Protein AF-0000000083598065 (afdb_homodimer)

Organism: NCBI:txid1368476

Nearest PDB structures (foldseek):
  2rbd-assembly1_A  TM=9.929E-01  e=6.396E-17  Halalkalibacterium halodurans C-125
  2ib0-assembly1_B  TM=8.133E-01  e=1.962E-03  Mycobacterium tuberculosis
  5hjf-assembly1_D  TM=6.818E-01  e=8.451E-02  Nostoc punctiforme
  6lkp-assembly1_C  TM=6.473E-01  e=2.962E-01  Leptolyngbya sp. O-77
  1moj-assembly1_A  TM=5.786E-01  e=7.308E-01  Halobacterium salinarum

pLDDT: mean 94.79, std 10.6, range [36.06, 98.88]

Radius of gyration: 22.31 Å; Cα contacts (8 Å, |Δi|>4): 349; chains: 2; bounding box: 61×88×45 Å

Secondary structure (DSSP, 8-state):
--S--SSGGGSPPPHHHHHHHHHHHHHHHHHHHHHHHHHHH---HHHHHHHHHHHHHHHHHHHHHHHHHHHTTPPPPP-PPPPPP--GGGS-GGG---HHHHHHHHHHHHHHHHHHHHHHHHH--SHHHHHHHHHHHHHHHHHHHHHHHHHHHHT---PPPP--------/--S--SSGGGSPPPHHHHHHHHHHHHHHHHHHHHHHHHHHH---HHHHHHHHHHHHHHHHHHHHHHHHHHHTTPPPPP-PPPPPP--GGGS-GGG---HHHHHHHHHHHHHHHHHHHHHHHHH--SHHHHHHHHHHHHHHHHHHHHHHHHHHHHT---PPPP--------

Foldseek 3Di:
DPLCDPALLPRDDDPVLLCLLQVLLVVLLVVLQVLLVLLLLEDDPLLNVLSVVSNVLSVVLNVVSVVSCVVNPHDHDDHDDHDDHDHNVPDDPVRGDYHLRSLVVVLVVLVVLLVSLVVSLVVDPRPVSNVSSVVSNVSSVVSNVSSVVVCVVVVSDDDDDDDDPPDPPD/DPLCDPALLPRDDDPVLLCLLQVLLVVLLVVLQVLLVLLLLEDDPLLNVLSVVSNVLSVVLNVVSVVSCVVNPHDHDDHDDHDDHDHNVPDDPVRGDYHLRSLVVVLVVLVVLLVSLVVSLVVDPRPVRNVSSVVSNVSSVVSNVSSVVVCVVVVSDDDDDDDDPPDPPD

Solvent-accessible surface area (backbone atoms only — not comparable to full-atom values): 19290 Å² total; per-residue (Å²): 124,72,81,69,50,93,51,46,83,76,36,80,79,52,72,67,53,52,50,52,49,52,49,47,47,37,49,39,36,54,46,42,48,51,46,47,27,47,46,26,41,47,79,49,68,69,60,40,51,52,50,50,51,53,42,53,50,44,53,56,50,40,58,56,48,52,51,55,35,52,79,68,74,44,86,78,68,79,69,72,73,85,66,54,88,40,60,54,89,57,42,44,73,17,52,50,58,51,54,61,57,51,53,49,51,51,50,51,50,42,54,51,48,42,53,51,25,53,51,49,32,73,70,44,82,45,60,66,59,24,52,49,29,48,51,52,32,52,54,44,52,52,51,47,50,52,50,52,50,49,28,57,75,72,64,59,64,80,79,70,92,74,89,72,74,79,69,77,83,120,125,72,79,69,49,94,51,47,85,77,35,78,79,52,73,67,52,50,51,52,51,51,49,47,46,38,49,40,35,53,46,43,49,50,45,48,26,47,46,27,41,45,77,50,67,70,59,42,51,51,50,51,51,52,42,52,50,45,53,56,49,38,59,56,46,50,50,55,35,52,79,69,73,42,86,80,67,77,70,72,74,84,67,54,89,40,62,58,86,58,42,43,74,18,52,51,58,52,54,60,57,50,52,5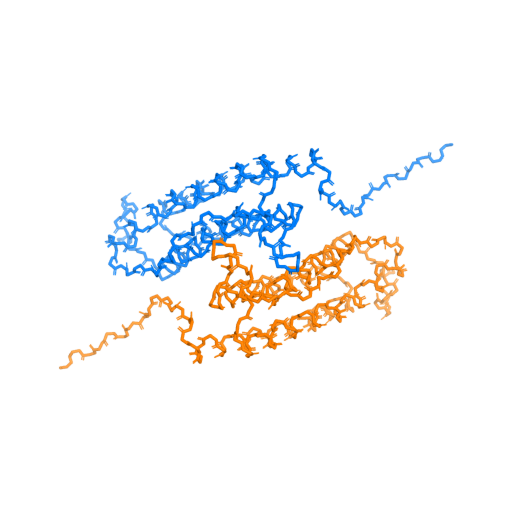0,51,50,51,50,52,42,53,53,47,42,53,50,26,53,53,50,33,73,70,42,83,44,58,63,58,24,52,49,29,48,51,52,30,53,55,43,51,53,50,47,52,53,51,52,52,48,27,59,74,72,68,58,63,81,78,71,91,73,88,72,74,80,68,77,83,119

Structure (mmCIF, N/CA/C/O backbone):
data_AF-0000000083598065-model_v1
#
loop_
_entity.id
_entity.type
_entity.pdbx_description
1 polymer 'DUF3231 family protein'
#
loop_
_atom_site.group_PDB
_atom_site.id
_atom_site.type_symbol
_atom_site.label_atom_id
_atom_site.label_alt_id
_atom_site.label_comp_id
_atom_site.label_asym_id
_atom_site.label_entity_id
_atom_site.label_seq_id
_atom_site.pdbx_PDB_ins_code
_atom_site.Cartn_x
_atom_site.Cartn_y
_atom_site.Cartn_z
_atom_site.occupancy
_atom_site.B_iso_or_equiv
_atom_site.auth_seq_id
_atom_site.auth_comp_id
_atom_site.auth_asym_id
_atom_site.auth_atom_id
_atom_site.pdbx_PDB_model_num
ATOM 1 N N . MET A 1 1 ? 28.163 29.855 14.646 1 36.22 1 MET A N 1
ATOM 2 C CA . MET A 1 1 ? 27.189 29.562 15.694 1 36.22 1 MET A CA 1
ATOM 3 C C . MET A 1 1 ? 26.243 28.448 15.26 1 36.22 1 MET A C 1
ATOM 5 O O . MET A 1 1 ? 25.629 28.529 14.194 1 36.22 1 MET A O 1
ATOM 9 N N . GLY A 1 2 ? 26.538 27.171 15.455 1 48.12 2 GLY A N 1
ATOM 10 C CA . GLY A 1 2 ? 25.862 26.07 14.786 1 48.12 2 GLY A CA 1
ATOM 11 C C . GLY A 1 2 ? 24.35 26.155 14.876 1 48.12 2 GLY A C 1
ATOM 12 O O . GLY A 1 2 ? 23.81 26.708 15.836 1 48.12 2 GLY A O 1
ATOM 13 N N . ILE A 1 3 ? 23.616 26.454 13.819 1 52.99 3 ILE A N 1
ATOM 14 C CA . ILE A 1 3 ? 22.166 26.563 13.701 1 52.99 3 ILE A CA 1
ATOM 15 C C . ILE A 1 3 ? 21.494 25.567 14.643 1 52.99 3 ILE A C 1
ATOM 17 O O . ILE A 1 3 ? 20.268 25.561 14.779 1 52.99 3 ILE A O 1
ATOM 21 N N . MET A 1 4 ? 22.389 24.629 15.178 1 59.69 4 MET A N 1
ATOM 22 C CA . MET A 1 4 ? 21.825 23.575 16.016 1 59.69 4 MET A CA 1
ATOM 23 C C . MET A 1 4 ? 21.764 24.014 17.475 1 59.69 4 MET A C 1
ATOM 25 O O . MET A 1 4 ? 22.761 24.477 18.031 1 59.69 4 MET A O 1
ATOM 29 N N . SER A 1 5 ? 20.623 24.523 17.938 1 66.93 5 SER A N 1
ATOM 30 C CA . SER A 1 5 ? 20.33 24.934 19.307 1 66.93 5 SER A CA 1
ATOM 31 C C . SER A 1 5 ? 20.443 23.759 20.273 1 66.93 5 SER A C 1
ATOM 33 O O . SER A 1 5 ? 20.481 22.602 19.849 1 66.93 5 SER A O 1
ATOM 35 N N . ARG A 1 6 ? 20.586 24.106 21.432 1 74.6 6 ARG A N 1
ATOM 36 C CA . ARG A 1 6 ? 20.659 23.121 22.506 1 74.6 6 ARG A CA 1
ATOM 37 C C . ARG A 1 6 ? 19.354 22.341 22.623 1 74.6 6 ARG A C 1
ATOM 39 O O . ARG A 1 6 ? 19.364 21.144 22.918 1 74.6 6 ARG A O 1
ATOM 46 N N . ASN A 1 7 ? 18.296 23.125 22.381 1 84.94 7 ASN A N 1
ATOM 47 C CA . ASN A 1 7 ? 16.982 22.495 22.313 1 84.94 7 ASN A CA 1
ATOM 48 C C . ASN A 1 7 ? 16.556 22.238 20.871 1 84.94 7 ASN A C 1
ATOM 50 O O . ASN A 1 7 ? 16.255 23.177 20.131 1 84.94 7 ASN A O 1
ATOM 54 N N . PRO A 1 8 ? 16.579 20.994 20.472 1 86.34 8 PRO A N 1
ATOM 55 C CA . PRO A 1 8 ? 16.287 20.666 19.075 1 86.34 8 PRO A CA 1
ATOM 56 C C . PRO A 1 8 ? 14.954 21.241 18.601 1 86.34 8 PRO A C 1
ATOM 58 O O . PRO A 1 8 ? 14.795 21.544 17.415 1 86.34 8 PRO A O 1
ATOM 61 N N . LYS A 1 9 ? 14.055 21.47 19.433 1 88.14 9 LYS A N 1
ATOM 62 C CA . LYS A 1 9 ? 12.729 21.944 19.049 1 88.14 9 LYS A CA 1
ATOM 63 C C . LYS A 1 9 ? 12.777 23.4 18.592 1 88.14 9 LYS A C 1
ATOM 65 O O . LYS A 1 9 ? 11.827 23.896 17.984 1 88.14 9 LYS A O 1
ATOM 70 N N . GLU A 1 10 ? 13.777 24.078 18.888 1 88.73 10 GLU A N 1
ATOM 71 C CA . GLU A 1 10 ? 13.932 25.476 18.496 1 88.73 10 GLU A CA 1
ATOM 72 C C . GLU A 1 10 ? 14.586 25.594 17.122 1 88.73 10 GLU A C 1
ATOM 74 O O . GLU A 1 10 ? 14.633 26.682 16.543 1 88.73 10 GLU A O 1
ATOM 79 N N . GLU A 1 11 ? 15.021 24.493 16.666 1 91.25 11 GLU A N 1
ATOM 80 C CA . GLU A 1 11 ? 15.614 24.498 15.332 1 91.25 11 GLU A CA 1
ATOM 81 C C . GLU A 1 11 ? 14.539 24.451 14.25 1 91.25 11 GLU A C 1
ATOM 83 O O . GLU A 1 11 ? 13.524 23.768 14.405 1 91.25 11 GLU A O 1
ATOM 88 N N . PRO A 1 12 ? 14.782 25.152 13.202 1 93.27 12 PRO A N 1
ATOM 89 C CA . PRO A 1 12 ? 13.791 25.111 12.124 1 93.27 12 PRO A CA 1
ATOM 90 C C . PRO A 1 12 ? 13.728 23.751 11.432 1 93.27 12 PRO A C 1
ATOM 92 O O . PRO A 1 12 ? 14.735 23.041 11.364 1 93.27 12 PRO A O 1
ATOM 95 N N . LEU A 1 13 ? 12.532 23.468 10.917 1 95.63 13 LEU A N 1
ATOM 96 C CA . LEU A 1 13 ? 12.406 22.303 10.048 1 95.63 13 LEU A CA 1
ATOM 97 C C . LEU A 1 13 ? 12.971 22.595 8.662 1 95.63 13 LEU A C 1
ATOM 99 O O . LEU A 1 13 ? 12.752 23.676 8.112 1 95.63 13 LEU A O 1
ATOM 103 N N . HIS A 1 14 ? 13.744 21.693 8.09 1 95.91 14 HIS A N 1
ATOM 104 C CA . HIS A 1 14 ? 14.077 21.852 6.679 1 95.91 14 HIS A CA 1
ATOM 105 C C . HIS A 1 14 ? 12.966 21.31 5.786 1 95.91 14 HIS A C 1
ATOM 107 O O . HIS A 1 14 ? 12.054 20.631 6.265 1 95.91 14 HIS A O 1
ATOM 113 N N . TYR A 1 15 ? 13.069 21.496 4.484 1 96.41 15 TYR A N 1
ATOM 114 C CA . TYR A 1 15 ? 11.993 21.188 3.548 1 96.41 15 TYR A CA 1
ATOM 115 C C . TYR A 1 15 ? 11.667 19.7 3.561 1 96.41 15 TYR A C 1
ATOM 117 O O . TYR A 1 15 ? 10.502 19.312 3.446 1 96.41 15 TYR A O 1
ATOM 125 N N . GLY A 1 16 ? 12.61 18.816 3.716 1 97.6 16 GLY A N 1
ATOM 126 C CA . GLY A 1 16 ? 12.389 17.38 3.776 1 97.6 16 GLY A CA 1
ATOM 127 C C . GLY A 1 16 ? 11.584 16.95 4.988 1 97.6 16 GLY A C 1
ATOM 128 O O . GLY A 1 16 ? 10.744 16.053 4.896 1 97.6 16 GLY A O 1
ATOM 129 N N . GLU A 1 17 ? 11.899 17.577 6.092 1 98.09 17 GLU A N 1
ATOM 130 C CA . GLU A 1 17 ? 11.157 17.265 7.31 1 98.09 17 GLU A CA 1
ATOM 131 C C . GLU A 1 17 ? 9.705 17.725 7.205 1 98.09 17 GLU A C 1
ATOM 133 O O . GLU A 1 17 ? 8.789 16.995 7.588 1 98.09 17 GLU A O 1
ATOM 138 N N . VAL A 1 18 ? 9.505 18.931 6.659 1 98 18 VAL A N 1
ATOM 139 C CA . VAL A 1 18 ? 8.153 19.455 6.499 1 98 18 VAL A CA 1
ATOM 140 C C . VAL A 1 18 ? 7.343 18.53 5.593 1 98 18 VAL A C 1
ATOM 142 O O . VAL A 1 18 ? 6.223 18.142 5.934 1 98 18 VAL A O 1
ATOM 145 N N . PHE A 1 19 ? 7.967 18.175 4.487 1 98.34 19 PHE A N 1
ATOM 146 C CA . PHE A 1 19 ? 7.274 17.315 3.536 1 98.34 19 PHE A CA 1
ATOM 147 C C . PHE A 1 19 ? 6.957 15.962 4.162 1 98.34 19 PHE A C 1
ATOM 149 O O . PHE A 1 19 ? 5.862 15.426 3.974 1 98.34 19 PHE A O 1
ATOM 156 N N . THR A 1 20 ? 7.89 15.388 4.851 1 98.62 20 THR A N 1
ATOM 157 C CA . THR A 1 20 ? 7.727 14.073 5.462 1 98.62 20 THR A CA 1
ATOM 158 C C . THR A 1 20 ? 6.594 14.089 6.484 1 98.62 20 THR A C 1
ATOM 160 O O . THR A 1 20 ? 5.72 13.22 6.463 1 98.62 20 THR A O 1
ATOM 163 N N . ILE A 1 21 ? 6.582 15.038 7.365 1 98.76 21 ILE A N 1
ATOM 164 C CA . ILE A 1 21 ? 5.585 15.116 8.427 1 98.76 21 ILE A CA 1
ATOM 165 C C . ILE A 1 21 ? 4.21 15.391 7.824 1 98.76 21 ILE A C 1
ATOM 167 O O . ILE A 1 21 ? 3.225 14.743 8.186 1 98.76 21 ILE A O 1
ATOM 171 N N . TRP A 1 22 ? 4.186 16.333 6.886 1 98.82 22 TRP A N 1
ATOM 172 C CA . TRP A 1 22 ? 2.917 16.67 6.248 1 98.82 22 TRP A CA 1
ATOM 173 C C . TRP A 1 22 ? 2.345 15.467 5.506 1 98.82 22 TRP A C 1
ATOM 175 O O . TRP A 1 22 ? 1.161 15.151 5.645 1 98.82 22 TRP A O 1
ATOM 185 N N . SER A 1 23 ? 3.155 14.83 4.735 1 98.49 23 SER A N 1
ATOM 186 C CA . SER A 1 23 ? 2.719 13.675 3.956 1 98.49 23 SER A CA 1
ATOM 187 C C . SER A 1 23 ? 2.286 12.528 4.863 1 98.49 23 SER A C 1
ATOM 189 O O . SER A 1 23 ? 1.375 11.771 4.523 1 98.49 23 SER A O 1
ATOM 191 N N . ASN A 1 24 ? 2.966 12.387 5.964 1 98.82 24 ASN A N 1
ATOM 192 C CA . ASN A 1 24 ? 2.569 11.364 6.926 1 98.82 24 ASN A CA 1
ATOM 193 C C . ASN A 1 24 ? 1.159 11.608 7.454 1 98.82 24 ASN A C 1
ATOM 195 O O . ASN A 1 24 ? 0.354 10.679 7.541 1 98.82 24 ASN A O 1
ATOM 199 N N . VAL A 1 25 ? 0.84 12.852 7.774 1 98.85 25 VAL A N 1
ATOM 200 C CA . VAL A 1 25 ? -0.501 13.175 8.248 1 98.85 25 VAL A CA 1
ATOM 201 C C . VAL A 1 25 ? -1.523 12.876 7.154 1 98.85 25 VAL A C 1
ATOM 203 O O . VAL A 1 25 ? -2.567 12.276 7.417 1 98.85 25 VAL A O 1
ATOM 206 N N . LEU A 1 26 ? -1.268 13.296 5.933 1 98.74 26 LEU A N 1
ATOM 207 C CA . LEU A 1 26 ? -2.164 13.035 4.811 1 98.74 26 LEU A CA 1
ATOM 208 C C . LEU A 1 26 ? -2.395 11.537 4.637 1 98.74 26 LEU A C 1
ATOM 210 O O . LEU A 1 26 ? -3.537 11.092 4.511 1 98.74 26 LEU A O 1
ATOM 214 N N . THR A 1 27 ? -1.326 10.802 4.651 1 98.54 27 THR A N 1
ATOM 215 C CA . THR A 1 27 ? -1.395 9.357 4.461 1 98.54 27 THR A CA 1
ATOM 216 C C . THR A 1 27 ? -2.167 8.698 5.601 1 98.54 27 THR A C 1
ATOM 218 O O . THR A 1 27 ? -3.013 7.833 5.366 1 98.54 27 THR A O 1
ATOM 221 N N . ASN A 1 28 ? -1.87 9.086 6.869 1 98.77 28 ASN A N 1
ATOM 222 C CA . ASN A 1 28 ? -2.615 8.552 8.004 1 98.77 28 ASN A CA 1
ATOM 223 C C . ASN A 1 28 ? -4.114 8.799 7.857 1 98.77 28 ASN A C 1
ATOM 225 O O . ASN A 1 28 ? -4.922 7.903 8.104 1 98.77 28 ASN A O 1
ATOM 229 N N . ASN A 1 29 ? -4.462 10.042 7.488 1 98.63 29 ASN A N 1
ATOM 230 C CA . ASN A 1 29 ? -5.874 10.369 7.32 1 98.63 29 ASN A CA 1
ATOM 231 C C . ASN A 1 29 ? -6.546 9.447 6.307 1 98.63 29 ASN A C 1
ATOM 233 O O . ASN A 1 29 ? -7.64 8.937 6.554 1 98.63 29 ASN A O 1
ATOM 237 N N . GLY A 1 30 ? -5.912 9.273 5.208 1 98.01 30 GLY A N 1
ATOM 238 C CA . GLY A 1 30 ? -6.44 8.368 4.2 1 98.01 30 GLY A CA 1
ATOM 239 C C . GLY A 1 30 ? -6.52 6.928 4.672 1 98.01 30 GLY A C 1
ATOM 240 O O . GLY A 1 30 ? -7.504 6.235 4.405 1 98.01 30 GLY A O 1
ATOM 241 N N . MET A 1 31 ? -5.509 6.464 5.376 1 98.56 31 MET A N 1
ATOM 242 C CA . MET A 1 31 ? -5.452 5.082 5.845 1 98.56 31 MET A CA 1
ATOM 243 C C . MET A 1 31 ? -6.499 4.83 6.924 1 98.56 31 MET A C 1
ATOM 245 O O . MET A 1 31 ? -7.069 3.74 7 1 98.56 31 MET A O 1
ATOM 249 N N . ILE A 1 32 ? -6.68 5.775 7.803 1 98.54 32 ILE A N 1
ATOM 250 C CA . ILE A 1 32 ? -7.718 5.64 8.819 1 98.54 32 ILE A CA 1
ATOM 251 C C . ILE A 1 32 ? -9.068 5.399 8.147 1 98.54 32 ILE A C 1
ATOM 253 O O . ILE A 1 32 ? -9.802 4.483 8.526 1 98.54 32 ILE A O 1
ATOM 257 N N . ALA A 1 33 ? -9.399 6.183 7.163 1 98.16 33 ALA A N 1
ATOM 258 C CA . ALA A 1 33 ? -10.643 5.985 6.423 1 98.16 33 ALA A CA 1
ATOM 259 C C . ALA A 1 33 ? -10.671 4.614 5.754 1 98.16 33 ALA A C 1
ATOM 261 O O . ALA A 1 33 ? -11.681 3.909 5.812 1 98.16 33 ALA A O 1
ATOM 262 N N . MET A 1 34 ? -9.592 4.249 5.13 1 98.48 34 MET A N 1
ATOM 263 C CA . MET A 1 34 ? -9.489 2.95 4.471 1 98.48 34 MET A CA 1
ATOM 264 C C . MET A 1 34 ? -9.705 1.816 5.468 1 98.48 34 MET A C 1
ATOM 266 O O . MET A 1 34 ? -10.435 0.865 5.183 1 98.48 34 MET A O 1
ATOM 270 N N . TYR A 1 35 ? -9.11 1.894 6.636 1 98.71 35 TYR A N 1
ATOM 271 C CA . TYR A 1 35 ? -9.189 0.832 7.633 1 98.71 35 TYR A CA 1
ATOM 272 C C . TYR A 1 35 ? -10.584 0.758 8.241 1 98.71 35 TYR A C 1
ATOM 274 O O . TYR A 1 35 ? -11.059 -0.326 8.589 1 98.71 35 TYR A O 1
ATOM 282 N N . GLN A 1 36 ? -11.209 1.911 8.375 1 98.51 36 GLN A N 1
ATOM 283 C CA . GLN A 1 36 ? -12.597 1.882 8.823 1 98.51 36 GLN A CA 1
ATOM 284 C C . GLN A 1 36 ? -13.482 1.143 7.824 1 98.51 36 GLN A C 1
ATOM 286 O O . GLN A 1 36 ? -14.377 0.391 8.216 1 98.51 36 GLN A O 1
ATOM 291 N N . THR A 1 37 ? -13.22 1.336 6.551 1 98.68 37 THR A N 1
ATOM 292 C CA . THR A 1 37 ? -13.929 0.585 5.521 1 98.68 37 THR A CA 1
ATOM 293 C C . THR A 1 37 ? -13.624 -0.906 5.633 1 98.68 37 THR A C 1
ATOM 295 O O . THR A 1 37 ? -14.539 -1.733 5.64 1 98.68 37 THR A O 1
ATOM 298 N N . LEU A 1 38 ? -12.379 -1.236 5.776 1 98.72 38 LEU A N 1
ATOM 299 C CA . LEU A 1 38 ? -11.98 -2.636 5.88 1 98.72 38 LEU A CA 1
ATOM 300 C C . LEU A 1 38 ? -12.565 -3.275 7.135 1 98.72 38 LEU A C 1
ATOM 302 O O . LEU A 1 38 ? -12.901 -4.462 7.133 1 98.72 38 LEU A O 1
ATOM 306 N N . TYR A 1 39 ? -12.594 -2.445 8.208 1 98.62 39 TYR A N 1
ATOM 307 C CA . TYR A 1 39 ? -13.213 -2.945 9.431 1 98.62 39 TYR A CA 1
ATOM 308 C C . TYR A 1 39 ? -14.623 -3.456 9.158 1 98.62 39 TYR A C 1
ATOM 310 O O . TYR A 1 39 ? -15.004 -4.529 9.631 1 98.62 39 TYR A O 1
ATOM 318 N N . ASN A 1 40 ? -15.395 -2.782 8.359 1 98.58 40 ASN A N 1
ATOM 319 C CA . ASN A 1 40 ? -16.762 -3.165 8.018 1 98.58 40 ASN A CA 1
ATOM 320 C C . ASN A 1 40 ? -16.792 -4.416 7.145 1 98.58 40 ASN A C 1
ATOM 322 O O . ASN A 1 40 ? -17.829 -5.072 7.028 1 98.58 40 ASN A O 1
ATOM 326 N N . HIS A 1 41 ? -15.674 -4.786 6.499 1 98.73 41 HIS A N 1
ATOM 327 C CA . HIS A 1 41 ? -15.548 -5.986 5.679 1 98.73 41 HIS A CA 1
ATOM 328 C C . HIS A 1 41 ? -15.08 -7.175 6.511 1 98.73 41 HIS A C 1
ATOM 330 O O . HIS A 1 41 ? -15.08 -8.311 6.032 1 98.73 41 HIS A O 1
ATOM 336 N N . THR A 1 42 ? -14.588 -6.929 7.737 1 98.66 42 THR A N 1
ATOM 337 C CA . THR A 1 42 ? -13.903 -7.94 8.534 1 98.66 42 THR A CA 1
ATOM 338 C C . THR A 1 42 ? -14.908 -8.825 9.266 1 98.66 42 THR A C 1
ATOM 340 O O . THR A 1 42 ? -15.807 -8.322 9.944 1 98.66 42 THR A O 1
ATOM 343 N N . GLY A 1 43 ? -14.779 -10.131 9.158 1 98.28 43 GLY A N 1
ATOM 344 C CA . GLY A 1 43 ? -15.617 -11.083 9.87 1 98.28 43 GLY A CA 1
ATOM 345 C C . GLY A 1 43 ? -14.929 -11.7 11.073 1 98.28 43 GLY A C 1
ATOM 346 O O . GLY A 1 43 ? -15.591 -12.132 12.019 1 98.28 43 GLY A O 1
ATOM 347 N N . ASP A 1 44 ? -13.639 -11.799 11.086 1 98.61 44 ASP A N 1
ATOM 348 C CA . ASP A 1 44 ? -12.867 -12.397 12.17 1 98.61 44 ASP A CA 1
ATOM 349 C C . ASP A 1 44 ? -12.674 -11.408 13.317 1 98.61 44 ASP A C 1
ATOM 351 O O . ASP A 1 44 ? -12.2 -10.289 13.106 1 98.61 44 ASP A O 1
ATOM 355 N N . ARG A 1 45 ? -12.982 -11.785 14.478 1 98.43 45 ARG A N 1
ATOM 356 C CA . ARG A 1 45 ? -12.978 -10.892 15.632 1 98.43 45 ARG A CA 1
ATOM 357 C C . ARG A 1 45 ? -11.558 -10.464 15.989 1 98.43 45 ARG A C 1
ATOM 359 O O . ARG A 1 45 ? -11.329 -9.316 16.374 1 98.43 45 ARG A O 1
ATOM 366 N N . ASP A 1 46 ? -10.597 -11.336 15.919 1 98.81 46 ASP A N 1
ATOM 367 C CA . ASP A 1 46 ? -9.217 -11.005 16.258 1 98.81 46 ASP A CA 1
ATOM 368 C C . ASP A 1 46 ? -8.622 -10.028 15.246 1 98.81 46 ASP A C 1
ATOM 370 O O . ASP A 1 46 ? -7.903 -9.099 15.621 1 98.81 46 ASP A O 1
ATOM 374 N N . LEU A 1 47 ? -8.92 -10.305 14.001 1 98.86 47 LEU A N 1
ATOM 375 C CA . LEU A 1 47 ? -8.477 -9.381 12.963 1 98.86 47 LEU A CA 1
ATOM 376 C C . LEU A 1 47 ? -9.093 -8 13.166 1 98.86 47 LEU A C 1
ATOM 378 O O . LEU A 1 47 ? -8.405 -6.985 13.044 1 98.86 47 LEU A O 1
ATOM 382 N N . ALA A 1 48 ? -10.374 -7.906 13.519 1 98.77 48 ALA A N 1
ATOM 383 C CA . ALA A 1 48 ? -11.058 -6.641 13.771 1 98.77 48 ALA A CA 1
ATOM 384 C C . ALA A 1 48 ? -10.357 -5.849 14.871 1 98.77 48 ALA A C 1
ATOM 386 O O . ALA A 1 48 ? -10.218 -4.627 14.773 1 98.77 48 ALA A O 1
ATOM 387 N N . LYS A 1 49 ? -9.922 -6.498 15.851 1 98.81 49 LYS A N 1
ATOM 388 C CA . LYS A 1 49 ? -9.221 -5.844 16.952 1 98.81 49 LYS A CA 1
ATOM 389 C C . LYS A 1 49 ? -7.912 -5.218 16.477 1 98.81 49 LYS A C 1
ATOM 391 O O . LYS A 1 49 ? -7.558 -4.114 16.896 1 98.81 49 LYS A O 1
ATOM 396 N N . LEU A 1 50 ? -7.229 -5.941 15.64 1 98.88 50 LEU A N 1
ATOM 397 C CA . LEU A 1 50 ? -5.964 -5.417 15.137 1 98.88 50 LEU A CA 1
ATOM 398 C C . LEU A 1 50 ? -6.199 -4.241 14.194 1 98.88 50 LEU A C 1
ATOM 400 O O . LEU A 1 50 ? -5.398 -3.305 14.151 1 98.88 50 LEU A O 1
ATOM 404 N N . VAL A 1 51 ? -7.287 -4.31 13.406 1 98.81 51 VAL A N 1
ATOM 405 C CA . VAL A 1 51 ? -7.653 -3.178 12.56 1 98.81 51 VAL A CA 1
ATOM 406 C C . VAL A 1 51 ? -7.915 -1.949 13.428 1 98.81 51 VAL A C 1
ATOM 408 O O . VAL A 1 51 ? -7.429 -0.856 13.13 1 98.81 51 VAL A O 1
ATOM 411 N N . GLU A 1 52 ? -8.618 -2.084 14.505 1 98.54 52 GLU A N 1
ATOM 412 C CA . GLU A 1 52 ? -8.892 -0.99 15.432 1 98.54 52 GLU A CA 1
ATOM 413 C C . GLU A 1 52 ? -7.607 -0.474 16.072 1 98.54 52 GLU A C 1
ATOM 415 O O . GLU A 1 52 ? -7.429 0.735 16.232 1 98.54 52 GLU A O 1
ATOM 420 N N . GLU A 1 53 ? -6.774 -1.361 16.472 1 98.75 53 GLU A N 1
ATOM 421 C CA . GLU A 1 53 ? -5.492 -0.972 17.052 1 98.75 53 GLU A CA 1
ATOM 422 C C . GLU A 1 53 ? -4.679 -0.126 16.076 1 98.75 53 GLU A C 1
ATOM 424 O O . GLU A 1 53 ? -4.055 0.861 16.473 1 98.75 53 GLU A O 1
ATOM 429 N N . ALA A 1 54 ? -4.673 -0.543 14.802 1 98.85 54 ALA A N 1
ATOM 430 C CA . ALA A 1 54 ? -3.965 0.22 13.777 1 98.85 54 ALA A CA 1
ATOM 431 C C . ALA A 1 54 ? -4.539 1.627 13.645 1 98.85 54 ALA A C 1
ATOM 433 O O . ALA A 1 54 ? -3.791 2.603 13.552 1 98.85 54 ALA A O 1
ATOM 434 N N . VAL A 1 55 ? -5.86 1.768 13.659 1 98.69 55 VAL A N 1
ATOM 435 C CA . VAL A 1 55 ? -6.532 3.058 13.551 1 98.69 55 VAL A CA 1
ATOM 436 C C . VAL A 1 55 ? -6.149 3.942 14.736 1 98.69 55 VAL A C 1
ATOM 438 O O . VAL A 1 55 ? -5.752 5.095 14.555 1 98.69 55 VAL A O 1
ATOM 441 N N . VAL A 1 56 ? -6.219 3.423 15.921 1 98.59 56 VAL A N 1
ATOM 442 C CA . VAL A 1 56 ? -5.886 4.166 17.131 1 98.59 56 VAL A CA 1
ATOM 443 C C . VAL A 1 56 ? -4.421 4.596 17.088 1 98.59 56 VAL A C 1
ATOM 445 O O . VAL A 1 56 ? -4.087 5.722 17.465 1 98.59 56 VAL A O 1
ATOM 448 N N . GLY A 1 57 ?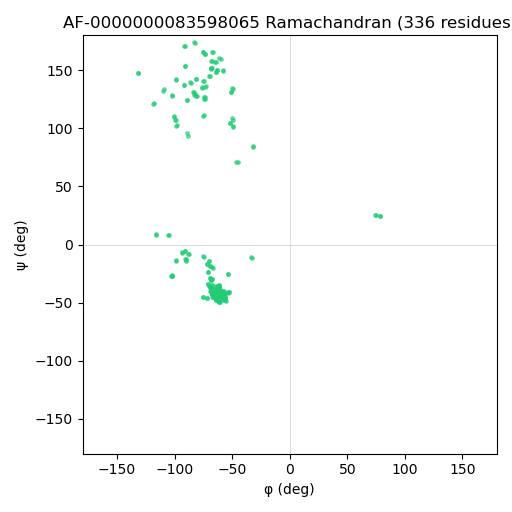 -3.532 3.715 16.632 1 98.59 57 GLY A N 1
ATOM 449 C CA . GLY A 1 57 ? -2.123 4.048 16.502 1 98.59 57 GLY A CA 1
ATOM 450 C C . GLY A 1 57 ? -1.872 5.239 15.596 1 98.59 57 GLY A C 1
ATOM 451 O O . GLY A 1 57 ? -1.104 6.139 15.943 1 98.59 57 GLY A O 1
ATOM 452 N N . MET A 1 58 ? -2.535 5.257 14.451 1 98.76 58 MET A N 1
ATOM 453 C CA . MET A 1 58 ? -2.36 6.354 13.503 1 98.76 58 MET A CA 1
ATOM 454 C C . MET A 1 58 ? -2.95 7.648 14.053 1 98.76 58 MET A C 1
ATOM 456 O O . MET A 1 58 ? -2.424 8.733 13.798 1 98.76 58 MET A O 1
ATOM 460 N N . GLU A 1 59 ? -4.079 7.547 14.766 1 98.6 59 GLU A N 1
ATOM 461 C CA . GLU A 1 59 ? -4.651 8.726 15.408 1 98.6 59 GLU A CA 1
ATOM 462 C C . GLU A 1 59 ? -3.694 9.31 16.443 1 98.6 59 GLU A C 1
ATOM 464 O O . GLU A 1 59 ? -3.567 10.531 16.56 1 98.6 59 GLU A O 1
ATOM 469 N N . GLU A 1 60 ? -3.047 8.479 17.215 1 98.59 60 GLU A N 1
ATOM 470 C CA . GLU A 1 60 ? -2.067 8.926 18.201 1 98.59 60 GLU A CA 1
ATOM 471 C C . GLU A 1 60 ? -0.874 9.598 17.527 1 98.59 60 GLU A C 1
ATOM 473 O O . GLU A 1 60 ? -0.393 10.633 17.993 1 98.59 60 GLU A O 1
ATOM 478 N N . GLU A 1 61 ? -0.365 9.001 16.433 1 98.8 61 GLU A N 1
ATOM 479 C CA . GLU A 1 61 ? 0.699 9.649 15.671 1 98.8 61 GLU A CA 1
ATOM 480 C C . GLU A 1 61 ? 0.28 11.042 15.212 1 98.8 61 GLU A C 1
ATOM 482 O O . GLU A 1 61 ? 1.048 11.998 15.332 1 98.8 61 GLU A O 1
ATOM 487 N N . ASN A 1 62 ? -0.93 11.097 14.701 1 98.82 62 ASN A N 1
ATOM 488 C CA . ASN A 1 62 ? -1.42 12.348 14.131 1 98.82 62 ASN A CA 1
ATOM 489 C C . ASN A 1 62 ? -1.467 13.46 15.175 1 98.82 62 ASN A C 1
ATOM 491 O O . ASN A 1 62 ? -1.258 14.63 14.852 1 98.82 62 ASN A O 1
ATOM 495 N N . LYS A 1 63 ? -1.777 13.148 16.431 1 98.6 63 LYS A N 1
ATOM 496 C CA . LYS A 1 63 ? -1.76 14.156 17.487 1 98.6 63 LYS A CA 1
ATOM 497 C C . LYS A 1 63 ? -0.397 14.836 17.576 1 98.6 63 LYS A C 1
ATOM 499 O O . LYS A 1 63 ? -0.314 16.063 17.658 1 98.6 63 LYS A O 1
ATOM 504 N N . GLN A 1 64 ? 0.661 14.086 17.467 1 98.5 64 GLN A N 1
ATOM 505 C CA . GLN A 1 64 ? 2.016 14.619 17.558 1 98.5 64 GLN A CA 1
ATOM 506 C C . GLN A 1 64 ? 2.404 15.358 16.28 1 98.5 64 GLN A C 1
ATOM 508 O O . GLN A 1 64 ? 2.934 16.47 16.337 1 98.5 64 GLN A O 1
ATOM 513 N N . LEU A 1 65 ? 2.13 14.792 15.185 1 98.82 65 LEU A N 1
ATOM 514 C CA . LEU A 1 65 ? 2.538 15.333 13.893 1 98.82 65 LEU A CA 1
ATOM 515 C C . LEU A 1 65 ? 1.845 16.663 13.617 1 98.82 65 LEU A C 1
ATOM 517 O O . LEU A 1 65 ? 2.481 17.616 13.162 1 98.82 65 LEU A O 1
ATOM 521 N N . THR A 1 66 ? 0.543 16.694 13.897 1 98.75 66 THR A N 1
ATOM 522 C CA . THR A 1 66 ? -0.207 17.91 13.601 1 98.75 66 THR A CA 1
ATOM 523 C C . THR A 1 66 ? 0.239 19.054 14.507 1 98.75 66 THR A C 1
ATOM 525 O O . THR A 1 66 ? 0.239 20.216 14.094 1 98.75 66 THR A O 1
ATOM 528 N N . GLU A 1 67 ? 0.6 18.76 15.756 1 98.09 67 GLU A N 1
ATOM 529 C CA . GLU A 1 67 ? 1.124 19.792 16.646 1 98.09 67 GLU A CA 1
ATOM 530 C C . GLU A 1 67 ? 2.407 20.401 16.09 1 98.09 67 GLU A C 1
ATOM 532 O O . GLU A 1 67 ? 2.584 21.621 16.117 1 98.09 67 GLU A O 1
ATOM 537 N N . ILE A 1 68 ? 3.289 19.571 15.541 1 97.98 68 ILE A N 1
ATOM 538 C CA . ILE A 1 68 ? 4.549 20.039 14.974 1 97.98 68 ILE A CA 1
ATOM 539 C C . ILE A 1 68 ? 4.271 20.949 13.779 1 97.98 68 ILE A C 1
ATOM 541 O O . ILE A 1 68 ? 4.877 22.015 13.649 1 97.98 68 ILE A O 1
ATOM 545 N N . LEU A 1 69 ? 3.376 20.548 12.913 1 98.15 69 LEU A N 1
ATOM 546 C CA . LEU A 1 69 ? 3.047 21.363 11.748 1 98.15 69 LEU A CA 1
ATOM 547 C C . LEU A 1 69 ? 2.453 22.702 12.172 1 98.15 69 LEU A C 1
ATOM 549 O O . LEU A 1 69 ? 2.845 23.751 11.656 1 98.15 69 LEU A O 1
ATOM 553 N N . LYS A 1 70 ? 1.549 22.711 13.168 1 97.48 70 LYS A N 1
ATOM 554 C CA . LYS A 1 70 ? 0.875 23.923 13.624 1 97.48 70 LYS A CA 1
ATOM 555 C C . LYS A 1 70 ? 1.87 24.912 14.225 1 97.48 70 LYS A C 1
ATOM 557 O O . LYS A 1 70 ? 1.86 26.096 13.883 1 97.48 70 LYS A O 1
ATOM 562 N N . VAL A 1 71 ? 2.728 24.474 15.09 1 96.48 71 VAL A N 1
ATOM 563 C CA . VAL A 1 71 ? 3.667 25.344 15.79 1 96.48 71 VAL A CA 1
ATOM 564 C C . VAL A 1 71 ? 4.674 25.922 14.798 1 96.48 71 VAL A C 1
ATOM 566 O O . VAL A 1 71 ? 5.279 26.966 15.056 1 96.48 71 VAL A O 1
ATOM 569 N N . ASN A 1 72 ? 4.839 25.306 13.634 1 95.71 72 ASN A N 1
ATOM 570 C CA . ASN A 1 72 ? 5.793 25.786 12.639 1 95.71 72 ASN A CA 1
ATOM 571 C C . ASN A 1 72 ? 5.089 26.484 11.479 1 95.71 72 ASN A C 1
ATOM 573 O O . ASN A 1 72 ? 5.688 26.699 10.423 1 95.71 72 ASN A O 1
ATOM 577 N N . GLY A 1 73 ? 3.794 26.709 11.616 1 95.51 73 GLY A N 1
ATOM 578 C CA . GLY A 1 73 ? 3.046 27.538 10.685 1 95.51 73 GLY A CA 1
ATOM 579 C C . GLY A 1 73 ? 2.702 26.822 9.392 1 95.51 73 GLY A C 1
ATOM 580 O O . GLY A 1 73 ? 2.58 27.454 8.341 1 95.51 73 GLY A O 1
ATOM 581 N N . VAL A 1 74 ? 2.632 25.499 9.428 1 96.8 74 VAL A N 1
ATOM 582 C CA . VAL A 1 74 ? 2.328 24.719 8.233 1 96.8 74 VAL A CA 1
ATOM 583 C C . VAL A 1 74 ? 0.868 24.273 8.264 1 96.8 74 VAL A C 1
ATOM 585 O O . VAL A 1 74 ? 0.404 23.716 9.262 1 96.8 74 VAL A O 1
ATOM 588 N N . GLY A 1 75 ? 0.089 24.522 7.189 1 97.15 75 GLY A N 1
ATOM 589 C CA . GLY A 1 75 ? -1.295 24.086 7.086 1 97.15 75 GLY A CA 1
ATOM 590 C C . GLY A 1 75 ? -1.447 22.577 7.095 1 97.15 75 GLY A C 1
ATOM 591 O O . GLY A 1 75 ? -0.618 21.861 6.529 1 97.15 75 GLY A O 1
ATOM 592 N N . LEU A 1 76 ? -2.486 22.077 7.563 1 98.18 76 LEU A N 1
ATOM 593 C CA . LEU A 1 76 ? -2.744 20.645 7.675 1 98.18 76 LEU A CA 1
ATOM 594 C C . LEU A 1 76 ? -3.447 20.12 6.428 1 98.18 76 LEU A C 1
ATOM 596 O O . LEU A 1 76 ? -4.167 20.863 5.757 1 98.18 76 LEU A O 1
ATOM 600 N N . PRO A 1 77 ? -3.272 18.828 6.121 1 97.72 77 PRO A N 1
ATOM 601 C CA . PRO A 1 77 ? -4.059 18.244 5.033 1 97.72 77 PRO A CA 1
ATOM 602 C C . PRO A 1 77 ? -5.507 17.97 5.433 1 97.72 77 PRO A C 1
ATOM 604 O O . PRO A 1 77 ? -5.839 17.997 6.621 1 97.72 77 PRO A O 1
ATOM 607 N N . PRO A 1 78 ? -6.34 17.726 4.405 1 96.52 78 PRO A N 1
ATOM 608 C CA . PRO A 1 78 ? -7.743 17.421 4.7 1 96.52 78 PRO A CA 1
ATOM 609 C C . PRO A 1 78 ? -7.919 16.079 5.407 1 96.52 78 PRO A C 1
ATOM 611 O O . PRO A 1 78 ? -7.075 15.19 5.27 1 96.52 78 PRO A O 1
ATOM 614 N N . VAL A 1 79 ? -9.031 15.919 6.096 1 97.1 79 VAL A N 1
ATOM 615 C CA . VAL A 1 79 ? -9.411 14.703 6.807 1 97.1 79 VAL A CA 1
ATOM 616 C C . VAL A 1 79 ? -10.706 14.144 6.22 1 97.1 79 VAL A C 1
ATOM 618 O O . VAL A 1 79 ? -11.73 14.832 6.193 1 97.1 79 VAL A O 1
ATOM 621 N N . PRO A 1 80 ? -10.705 12.958 5.747 1 95.85 80 PRO A N 1
ATOM 622 C CA . PRO A 1 80 ? -11.966 12.371 5.287 1 95.85 80 PRO A CA 1
ATOM 623 C C . PRO A 1 80 ? -12.974 12.179 6.418 1 95.85 80 PRO A C 1
ATOM 625 O O . PRO A 1 80 ? -12.587 12.067 7.584 1 95.85 80 PRO A O 1
ATOM 628 N N . PRO A 1 81 ? -14.198 12.113 6.03 1 93.98 81 PRO A N 1
ATOM 629 C CA . PRO A 1 81 ? -15.209 11.856 7.059 1 93.98 81 PRO A CA 1
ATOM 630 C C . PRO A 1 81 ? -15.108 10.45 7.647 1 93.98 81 PRO A C 1
ATOM 632 O O . PRO A 1 81 ? -14.655 9.525 6.969 1 93.98 81 PRO A O 1
ATOM 635 N N . GLU A 1 82 ? -15.539 10.375 8.895 1 94.23 82 GLU A N 1
ATOM 636 C CA . GLU A 1 82 ? -15.624 9.067 9.536 1 94.23 82 GLU A CA 1
ATOM 637 C C . GLU A 1 82 ? -16.652 8.178 8.841 1 94.23 82 GLU A C 1
ATOM 639 O O . GLU A 1 82 ? -17.692 8.66 8.387 1 94.23 82 GLU A O 1
ATOM 644 N N . ARG A 1 83 ? -16.389 6.835 8.85 1 96.13 83 ARG A N 1
ATOM 645 C CA . ARG A 1 83 ? -17.3 5.888 8.216 1 96.13 83 ARG A CA 1
ATOM 646 C C . ARG A 1 83 ? -18.333 5.371 9.212 1 96.13 83 ARG A C 1
ATOM 648 O O . ARG A 1 83 ? -17.987 4.995 10.334 1 96.13 83 ARG A O 1
ATOM 655 N N . PRO A 1 84 ? -19.587 5.295 8.762 1 96.79 84 PRO A N 1
ATOM 656 C CA . PRO A 1 84 ? -20.549 4.585 9.607 1 96.79 84 PRO A CA 1
ATOM 657 C C . PRO A 1 84 ? -20.353 3.07 9.579 1 96.79 84 PRO A C 1
ATOM 659 O O . PRO A 1 84 ? -19.691 2.546 8.679 1 96.79 84 PRO A O 1
ATOM 662 N N . ASN A 1 85 ? -20.937 2.422 10.518 1 96.25 85 ASN A N 1
ATOM 663 C CA . ASN A 1 85 ? -20.893 0.963 10.533 1 96.25 85 ASN A CA 1
ATOM 664 C C . ASN A 1 85 ? -21.731 0.366 9.406 1 96.25 85 ASN A C 1
ATOM 666 O O . ASN A 1 85 ? -22.751 0.937 9.015 1 96.25 85 ASN A O 1
ATOM 670 N N . ALA A 1 86 ? -21.256 -0.739 8.862 1 97.56 86 ALA A N 1
ATOM 671 C CA . ALA A 1 86 ? -21.975 -1.534 7.87 1 97.56 86 ALA A CA 1
ATOM 672 C C . ALA A 1 86 ? -21.959 -3.015 8.238 1 97.56 86 ALA A C 1
ATOM 674 O O . ALA A 1 86 ? -21.005 -3.498 8.854 1 97.56 86 ALA A O 1
ATOM 675 N N . ARG A 1 87 ? -23.124 -3.664 7.824 1 96.66 87 ARG A N 1
ATOM 676 C CA . ARG A 1 87 ? -23.196 -5.101 8.068 1 96.66 87 ARG A CA 1
ATOM 677 C C . ARG A 1 87 ? -22.5 -5.88 6.957 1 96.66 87 ARG A C 1
ATOM 679 O O . ARG A 1 87 ? -22.764 -5.655 5.774 1 96.66 87 ARG A O 1
ATOM 686 N N . LEU A 1 88 ? -21.697 -6.751 7.398 1 96.64 88 LEU A N 1
ATOM 687 C CA . LEU A 1 88 ? -20.913 -7.573 6.483 1 96.64 88 LEU A CA 1
ATOM 688 C C . LEU A 1 88 ? -21.812 -8.251 5.455 1 96.64 88 LEU A C 1
ATOM 690 O O . LEU A 1 88 ? -21.468 -8.32 4.272 1 96.64 88 LEU A O 1
ATOM 694 N N . GLU A 1 89 ? -22.96 -8.741 5.863 1 96.98 89 GLU A N 1
ATOM 695 C CA . GLU A 1 89 ? -23.869 -9.522 5.03 1 96.98 89 GLU A CA 1
ATOM 696 C C . GLU A 1 89 ? -24.527 -8.651 3.963 1 96.98 89 GLU A C 1
ATOM 698 O O . GLU A 1 89 ? -25.107 -9.165 3.005 1 96.98 89 GLU A O 1
ATOM 703 N N . ASP A 1 90 ? -24.462 -7.361 4.079 1 97.88 90 ASP A N 1
ATOM 704 C CA . ASP A 1 90 ? -25.112 -6.447 3.144 1 97.88 90 ASP A CA 1
ATOM 705 C C . ASP A 1 90 ? -24.171 -6.07 2.002 1 97.88 90 ASP A C 1
ATOM 707 O O . ASP A 1 90 ? -24.574 -5.382 1.061 1 97.88 90 ASP A O 1
ATOM 711 N N . ILE A 1 91 ? -22.931 -6.513 2.102 1 98.36 91 ILE A N 1
ATOM 712 C CA . ILE A 1 91 ? -21.95 -6.176 1.075 1 98.36 91 ILE A CA 1
ATOM 713 C C . ILE A 1 91 ? -21.98 -7.228 -0.031 1 98.36 91 ILE A C 1
ATOM 715 O O . ILE A 1 91 ? -21.764 -8.415 0.226 1 98.36 91 ILE A O 1
ATOM 719 N N . PRO A 1 92 ? -22.196 -6.802 -1.281 1 98.27 92 PRO A N 1
ATOM 720 C CA . PRO A 1 92 ? -22.169 -7.786 -2.367 1 98.27 92 PRO A CA 1
ATOM 721 C C . PRO A 1 92 ? -20.843 -8.538 -2.449 1 98.27 92 PRO A C 1
ATOM 723 O O . PRO A 1 92 ? -19.781 -7.951 -2.224 1 98.27 92 PRO A O 1
ATOM 726 N N . VAL A 1 93 ? -20.939 -9.713 -2.893 1 96.93 93 VAL A N 1
ATOM 727 C CA . VAL A 1 93 ? -19.788 -10.611 -2.89 1 96.93 93 VAL A CA 1
ATOM 728 C C . VAL A 1 93 ? -18.673 -10.026 -3.754 1 96.93 93 VAL A C 1
ATOM 730 O O . VAL A 1 93 ? -17.496 -10.107 -3.397 1 96.93 93 VAL A O 1
ATOM 733 N N . GLY A 1 94 ? -18.969 -9.406 -4.815 1 97.53 94 GLY A N 1
ATOM 734 C CA . GLY A 1 94 ? -17.979 -8.858 -5.728 1 97.53 94 GLY A CA 1
ATOM 735 C C . GLY A 1 94 ? -17.321 -7.594 -5.207 1 97.53 94 GLY A C 1
ATOM 736 O O . GLY A 1 94 ? -16.3 -7.154 -5.74 1 97.5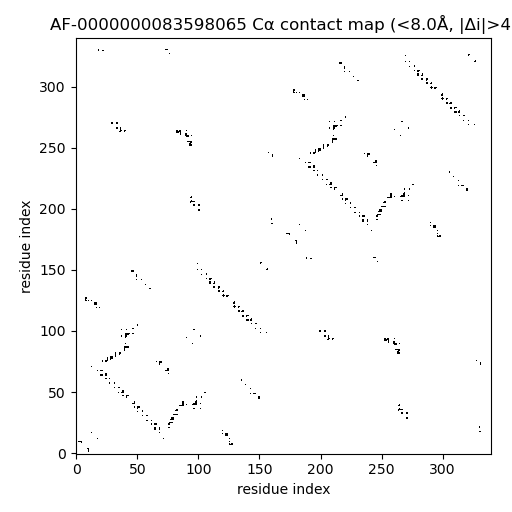3 94 GLY A O 1
ATOM 737 N N . ALA A 1 95 ? -17.852 -7.04 -4.126 1 98.35 95 ALA A N 1
ATOM 738 C CA . ALA A 1 95 ? -17.359 -5.786 -3.564 1 98.35 95 ALA A CA 1
ATOM 739 C C . ALA A 1 95 ? -16.788 -5.999 -2.165 1 98.35 95 ALA A C 1
ATOM 741 O O . ALA A 1 95 ? -16.471 -5.036 -1.463 1 98.35 95 ALA A O 1
ATOM 742 N N . LYS A 1 96 ? -16.694 -7.269 -1.816 1 98.19 96 LYS A N 1
ATOM 743 C CA . LYS A 1 96 ? -16.322 -7.607 -0.445 1 98.19 96 LYS A CA 1
ATOM 744 C C . LYS A 1 96 ? -14.915 -8.194 -0.386 1 98.19 96 LYS A C 1
ATOM 746 O O . LYS A 1 96 ? -14.563 -9.057 -1.193 1 98.19 96 LYS A O 1
ATOM 751 N N . TYR A 1 97 ? -14.113 -7.708 0.557 1 98.24 97 TYR A N 1
ATOM 752 C CA . TYR A 1 97 ? -12.837 -8.337 0.88 1 98.24 97 TYR A CA 1
ATOM 753 C C . TYR A 1 97 ? -13.02 -9.442 1.914 1 98.24 97 TYR A C 1
ATOM 755 O O . TYR A 1 97 ? -13.803 -9.296 2.856 1 98.24 97 TYR A O 1
ATOM 763 N N . ASN A 1 98 ? -12.354 -10.493 1.762 1 97.42 98 ASN A N 1
ATOM 764 C CA . ASN A 1 98 ? -12.4 -11.513 2.803 1 97.42 98 ASN A CA 1
ATOM 765 C C . ASN A 1 98 ? -11.282 -11.323 3.824 1 97.42 98 ASN A C 1
ATOM 767 O O . ASN A 1 98 ? -10.385 -10.503 3.624 1 97.42 98 ASN A O 1
ATOM 771 N N . ASP A 1 99 ? -11.282 -12.025 4.912 1 98.52 99 ASP A N 1
ATOM 772 C CA . ASP A 1 99 ? -10.413 -11.798 6.062 1 98.52 99 ASP A CA 1
ATOM 773 C C . ASP A 1 99 ? -8.945 -11.997 5.689 1 98.52 99 ASP A C 1
ATOM 775 O O . ASP A 1 99 ? -8.094 -11.175 6.034 1 98.52 99 ASP A O 1
ATOM 779 N N . PRO A 1 100 ? -8.53 -13.058 4.952 1 98.4 100 PRO A N 1
ATOM 780 C CA . PRO A 1 100 ? -7.119 -13.188 4.58 1 98.4 100 PRO A CA 1
ATOM 781 C C . PRO A 1 100 ? -6.63 -12.033 3.709 1 98.4 100 PRO A C 1
ATOM 783 O O . PRO A 1 100 ? -5.489 -11.588 3.851 1 98.4 100 PRO A O 1
ATOM 786 N N . GLU A 1 101 ? -7.507 -11.562 2.833 1 98.25 101 GLU A N 1
ATOM 787 C CA . GLU A 1 101 ? -7.15 -10.422 1.994 1 98.25 101 GLU A CA 1
ATOM 788 C C . GLU A 1 101 ? -6.935 -9.166 2.833 1 98.25 101 GLU A C 1
ATOM 790 O O . GLU A 1 101 ? -5.981 -8.418 2.607 1 98.25 101 GLU A O 1
ATOM 795 N N . ILE A 1 102 ? -7.835 -8.927 3.75 1 98.79 102 ILE A N 1
ATOM 796 C CA . ILE A 1 102 ? -7.753 -7.759 4.621 1 98.79 102 ILE A CA 1
ATOM 797 C C . ILE A 1 102 ? -6.467 -7.817 5.443 1 98.79 102 ILE A C 1
ATOM 799 O O . ILE A 1 102 ? -5.747 -6.822 5.551 1 98.79 102 ILE A O 1
ATOM 803 N N . SER A 1 103 ? -6.208 -9.014 5.993 1 98.78 103 SER A N 1
ATOM 804 C CA . SER A 1 103 ? -4.983 -9.176 6.77 1 98.78 103 SER A CA 1
ATOM 805 C C . SER A 1 103 ? -3.748 -8.908 5.917 1 98.78 103 SER A C 1
ATOM 807 O O . SER A 1 103 ? -2.798 -8.27 6.374 1 98.78 103 SER A O 1
ATOM 809 N N . ALA A 1 104 ? -3.758 -9.352 4.696 1 98.33 104 ALA A N 1
ATOM 810 C CA . ALA A 1 104 ? -2.635 -9.137 3.787 1 98.33 104 ALA A CA 1
ATOM 811 C C . ALA A 1 104 ? -2.473 -7.656 3.456 1 98.33 104 ALA A C 1
ATOM 813 O O . ALA A 1 104 ? -1.352 -7.144 3.406 1 98.33 104 ALA A O 1
ATOM 814 N N . ILE A 1 105 ? -3.557 -6.948 3.234 1 98.6 105 ILE A N 1
ATOM 815 C CA . ILE A 1 105 ? -3.529 -5.522 2.927 1 98.6 105 ILE A CA 1
ATOM 816 C C . ILE A 1 105 ? -2.906 -4.756 4.092 1 98.6 105 ILE A C 1
ATOM 818 O O . ILE A 1 105 ? -1.977 -3.968 3.9 1 98.6 105 ILE A O 1
ATOM 822 N N . ILE A 1 106 ? -3.376 -5.035 5.264 1 98.77 106 ILE A N 1
ATOM 823 C CA . ILE A 1 106 ? -2.914 -4.295 6.433 1 98.77 106 ILE A CA 1
ATOM 824 C C . ILE A 1 106 ? -1.456 -4.643 6.722 1 98.77 106 ILE A C 1
ATOM 826 O O . ILE A 1 106 ? -0.655 -3.765 7.051 1 98.77 106 ILE A O 1
ATOM 830 N N . SER A 1 107 ? -1.103 -5.929 6.583 1 98.63 107 SER A N 1
ATOM 831 C CA . SER A 1 107 ? 0.288 -6.333 6.763 1 98.63 107 SER A CA 1
ATOM 832 C C . SER A 1 107 ? 1.204 -5.616 5.777 1 98.63 107 SER A C 1
ATOM 834 O O . SER A 1 107 ? 2.296 -5.178 6.142 1 98.63 107 SER A O 1
ATOM 836 N N . GLY A 1 108 ? 0.74 -5.535 4.538 1 97.81 108 GLY A N 1
ATOM 837 C CA . GLY A 1 108 ? 1.513 -4.805 3.546 1 97.81 108 GLY A CA 1
ATOM 838 C C . GLY A 1 108 ? 1.672 -3.333 3.878 1 97.81 108 GLY A C 1
ATOM 839 O O . GLY A 1 108 ? 2.753 -2.765 3.705 1 97.81 108 GLY A O 1
ATOM 840 N N . ASN A 1 109 ? 0.591 -2.729 4.29 1 98.63 109 ASN A N 1
ATOM 841 C CA . ASN A 1 109 ? 0.636 -1.322 4.671 1 98.63 109 ASN A CA 1
ATOM 842 C C . ASN A 1 109 ? 1.577 -1.091 5.851 1 98.63 109 ASN A C 1
ATOM 844 O O . ASN A 1 109 ? 2.312 -0.102 5.879 1 98.63 109 ASN A O 1
ATOM 848 N N . VAL A 1 110 ? 1.529 -1.981 6.825 1 98.71 110 VAL A N 1
ATOM 849 C CA . VAL A 1 110 ? 2.385 -1.856 8.001 1 98.71 110 VAL A CA 1
ATOM 850 C C . VAL A 1 110 ? 3.848 -2.01 7.594 1 98.71 110 VAL A C 1
ATOM 852 O O . VAL A 1 110 ? 4.712 -1.265 8.063 1 98.71 110 VAL A O 1
ATOM 855 N N . ALA A 1 111 ? 4.14 -2.937 6.724 1 98.22 111 ALA A N 1
ATOM 856 C CA . ALA A 1 111 ? 5.499 -3.1 6.216 1 98.22 111 ALA A CA 1
ATOM 857 C C . ALA A 1 111 ? 5.989 -1.823 5.539 1 98.22 111 ALA A C 1
ATOM 859 O O . ALA A 1 111 ? 7.123 -1.392 5.76 1 98.22 111 ALA A O 1
ATOM 860 N N . ALA A 1 112 ? 5.137 -1.243 4.749 1 98.06 112 ALA A N 1
ATOM 861 C CA . ALA A 1 112 ? 5.485 0.02 4.103 1 98.06 112 ALA A CA 1
ATOM 862 C C . ALA A 1 112 ? 5.711 1.12 5.137 1 98.06 112 ALA A C 1
ATOM 864 O O . ALA A 1 112 ? 6.588 1.97 4.966 1 98.06 112 ALA A O 1
ATOM 865 N N . GLY A 1 113 ? 4.876 1.113 6.165 1 98.52 113 GLY A N 1
ATOM 866 C CA . GLY A 1 113 ? 5.032 2.08 7.24 1 98.52 113 GLY A CA 1
ATOM 867 C C . GLY A 1 113 ? 6.368 1.971 7.951 1 98.52 113 GLY A C 1
ATOM 868 O O . GLY A 1 113 ? 6.954 2.983 8.341 1 98.52 113 GLY A O 1
ATOM 869 N N . LEU A 1 114 ? 6.865 0.729 8.165 1 98.67 114 LEU A N 1
ATOM 870 C CA . LEU A 1 114 ? 8.17 0.521 8.783 1 98.67 114 LEU A CA 1
ATOM 871 C C . LEU A 1 114 ? 9.272 1.182 7.963 1 98.67 114 LEU A C 1
ATOM 873 O O . LEU A 1 114 ? 10.12 1.889 8.511 1 98.67 114 LEU A O 1
ATOM 877 N N . VAL A 1 115 ? 9.206 0.995 6.665 1 97.56 115 VAL A N 1
ATOM 878 C CA . VAL A 1 115 ? 10.21 1.565 5.773 1 97.56 115 VAL A CA 1
ATOM 879 C C . VAL A 1 115 ? 10.108 3.089 5.787 1 97.56 115 VAL A C 1
ATOM 881 O O . VAL A 1 115 ? 11.126 3.784 5.831 1 97.56 115 VAL A O 1
ATOM 884 N N . ALA A 1 116 ? 8.902 3.639 5.787 1 98.39 116 ALA A N 1
ATOM 885 C CA . ALA A 1 116 ? 8.696 5.085 5.793 1 98.39 116 ALA A CA 1
ATOM 886 C C . ALA A 1 116 ? 9.26 5.714 7.063 1 98.39 116 ALA A C 1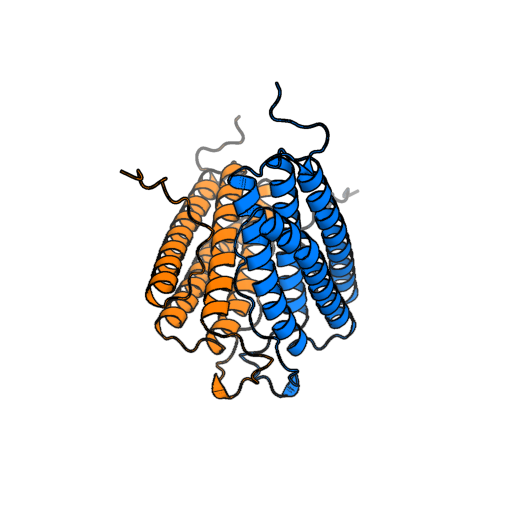
ATOM 888 O O . ALA A 1 116 ? 9.912 6.76 7.009 1 98.39 116 ALA A O 1
ATOM 889 N N . CYS A 1 117 ? 9.026 5.071 8.192 1 98.76 117 CYS A N 1
ATOM 890 C CA . CYS A 1 117 ? 9.544 5.583 9.455 1 98.76 117 CYS A CA 1
ATOM 891 C C . CYS A 1 117 ? 11.068 5.566 9.466 1 98.76 117 CYS A C 1
ATOM 893 O O . CYS A 1 117 ? 11.701 6.533 9.896 1 98.76 117 CYS A O 1
ATOM 895 N N . SER A 1 118 ? 11.668 4.507 9.017 1 98.6 118 SER A N 1
ATOM 896 C CA . SER A 1 118 ? 13.122 4.411 8.945 1 98.6 118 SER A CA 1
ATOM 897 C C . SER A 1 118 ? 13.703 5.492 8.04 1 98.6 118 SER A C 1
ATOM 899 O O . SER A 1 118 ? 14.713 6.114 8.375 1 98.6 118 SER A O 1
ATOM 901 N N . THR A 1 119 ? 13.056 5.702 6.91 1 98.31 119 THR A N 1
ATOM 902 C CA . THR A 1 119 ? 13.493 6.735 5.978 1 98.31 119 THR A CA 1
ATOM 903 C C . THR A 1 119 ? 13.43 8.114 6.629 1 98.31 119 THR A C 1
ATOM 905 O O . THR A 1 119 ? 14.358 8.914 6.492 1 98.31 119 THR A O 1
ATOM 908 N N . ALA A 1 120 ? 12.342 8.371 7.328 1 98.66 120 ALA A N 1
ATOM 909 C CA . ALA A 1 120 ? 12.172 9.648 8.016 1 98.66 120 ALA A CA 1
ATOM 910 C C . ALA A 1 120 ? 13.262 9.856 9.063 1 98.66 120 ALA A C 1
ATOM 912 O O . ALA A 1 120 ? 13.819 10.95 9.18 1 98.66 120 ALA A O 1
ATOM 913 N N . MET A 1 121 ? 13.613 8.82 9.794 1 98.32 121 MET A N 1
ATOM 914 C CA . MET A 1 121 ? 14.686 8.888 10.782 1 98.32 121 MET A CA 1
ATOM 915 C C . MET A 1 121 ? 16.012 9.249 10.121 1 98.32 121 MET A C 1
ATOM 917 O O . MET A 1 121 ? 16.735 10.12 10.607 1 98.32 121 MET A O 1
ATOM 921 N N . GLY A 1 122 ? 16.269 8.67 9.016 1 97.21 122 GLY A N 1
ATOM 922 C CA . GLY A 1 122 ? 17.542 8.836 8.333 1 97.21 122 GLY A CA 1
ATOM 923 C C . GLY A 1 122 ? 17.719 10.216 7.729 1 97.21 122 GLY A C 1
ATOM 924 O O . GLY A 1 122 ? 18.845 10.695 7.581 1 97.21 122 GLY A O 1
ATOM 925 N N . LYS A 1 123 ? 16.648 10.863 7.461 1 97.23 123 LYS A N 1
ATOM 926 C CA . LYS A 1 123 ? 16.746 12.158 6.795 1 97.23 123 LYS A CA 1
ATOM 927 C C . LYS A 1 123 ? 16.63 13.302 7.798 1 97.23 123 LYS A C 1
ATOM 929 O O . LYS A 1 123 ? 16.852 14.464 7.451 1 97.23 123 LYS A O 1
ATOM 934 N N . SER A 1 124 ? 16.197 12.989 8.99 1 97.16 124 SER A N 1
ATOM 935 C CA . SER A 1 124 ? 15.929 14.018 9.99 1 97.16 124 SER A CA 1
ATOM 936 C C . SER A 1 124 ? 17.225 14.602 10.543 1 97.16 124 SER A C 1
ATOM 938 O O . SER A 1 124 ? 18.172 13.866 10.828 1 97.16 124 SER A O 1
ATOM 940 N N . THR A 1 125 ? 17.313 15.916 10.672 1 96.3 125 THR A N 1
ATOM 941 C CA . THR A 1 125 ? 18.418 16.565 11.37 1 96.3 125 THR A CA 1
ATOM 942 C C . THR A 1 125 ? 17.989 17.014 12.764 1 96.3 125 THR A C 1
ATOM 944 O O . THR A 1 125 ? 18.83 17.233 13.637 1 96.3 125 THR A O 1
ATOM 947 N N . ARG A 1 126 ? 16.682 17.272 12.963 1 95.9 126 ARG A N 1
ATOM 948 C CA . ARG A 1 126 ? 16.187 17.503 14.317 1 95.9 126 ARG A CA 1
ATOM 949 C C . ARG A 1 126 ? 16.103 16.198 15.1 1 95.9 126 ARG A C 1
ATOM 951 O O . ARG A 1 126 ? 15.426 15.258 14.678 1 95.9 126 ARG A O 1
ATOM 958 N N . GLU A 1 127 ? 16.706 16.183 16.237 1 94.99 127 GLU A N 1
ATOM 959 C CA . GLU A 1 127 ? 16.82 14.968 17.039 1 94.99 127 GLU A CA 1
ATOM 960 C C . GLU A 1 127 ? 15.461 14.532 17.578 1 94.99 127 GLU A C 1
ATOM 962 O O . GLU A 1 127 ? 15.19 13.336 17.7 1 94.99 127 GLU A O 1
ATOM 967 N N . ASP A 1 128 ? 14.636 15.454 17.956 1 96.37 128 ASP A N 1
ATOM 968 C CA . ASP A 1 128 ? 13.331 15.099 18.505 1 96.37 128 ASP A CA 1
ATOM 969 C C . ASP A 1 128 ? 12.441 14.466 17.437 1 96.37 128 ASP A C 1
ATOM 971 O O . ASP A 1 128 ? 11.613 13.605 17.742 1 96.37 128 ASP A O 1
ATOM 975 N N . ILE A 1 129 ? 12.657 14.874 16.167 1 97.91 129 ILE A N 1
ATOM 976 C CA . ILE A 1 129 ? 11.893 14.294 15.068 1 97.91 129 ILE A CA 1
ATOM 977 C C . ILE A 1 129 ? 12.361 12.863 14.814 1 97.91 129 ILE A C 1
ATOM 979 O O . ILE A 1 129 ? 11.542 11.954 14.658 1 97.91 129 ILE A O 1
ATOM 983 N N . ALA A 1 130 ? 13.647 12.669 14.777 1 98.12 130 ALA A N 1
ATOM 984 C CA . ALA A 1 130 ? 14.189 11.323 14.61 1 98.12 130 ALA A CA 1
ATOM 985 C C . ALA A 1 130 ? 13.689 10.39 15.709 1 98.12 130 ALA A C 1
ATOM 987 O O . ALA A 1 130 ? 13.281 9.259 15.433 1 98.12 130 ALA A O 1
ATOM 988 N N . ALA A 1 131 ? 13.694 10.846 16.921 1 97.75 131 ALA A N 1
ATOM 989 C CA . ALA A 1 131 ? 13.247 10.046 18.058 1 97.75 131 ALA A CA 1
ATOM 990 C C . ALA A 1 131 ? 11.762 9.713 17.945 1 97.75 131 ALA A C 1
ATOM 992 O O . ALA A 1 131 ? 11.345 8.595 18.257 1 97.75 131 ALA A O 1
ATOM 993 N N . MET A 1 132 ? 10.96 10.63 17.514 1 98.36 132 MET A N 1
ATOM 994 C CA . MET A 1 132 ? 9.526 10.422 17.333 1 98.36 132 MET A CA 1
ATOM 995 C C . MET A 1 132 ? 9.259 9.328 16.305 1 98.36 132 MET A C 1
ATOM 997 O O . MET A 1 132 ? 8.459 8.423 16.549 1 98.36 132 MET A O 1
ATOM 1001 N N . TYR A 1 133 ? 9.968 9.411 15.221 1 98.82 133 TYR A N 1
ATOM 1002 C CA . TYR A 1 133 ? 9.775 8.384 14.204 1 98.82 133 TYR A CA 1
ATOM 1003 C C . TYR A 1 133 ? 10.318 7.04 14.675 1 98.82 133 TYR A C 1
ATOM 1005 O O . TYR A 1 133 ? 9.833 5.986 14.258 1 98.82 133 TYR A O 1
ATOM 1013 N N . GLY A 1 134 ? 11.29 7.09 15.496 1 98.77 134 GLY A N 1
ATOM 1014 C CA . GLY A 1 134 ? 11.693 5.856 16.151 1 98.77 134 GLY A CA 1
ATOM 1015 C C . GLY A 1 134 ? 10.58 5.218 16.96 1 98.77 134 GLY A C 1
ATOM 1016 O O . GLY A 1 134 ? 10.401 3.999 16.925 1 98.77 134 GLY A O 1
ATOM 1017 N N . GLN A 1 135 ? 9.847 5.981 17.65 1 98.73 135 GLN A N 1
ATOM 1018 C CA . GLN A 1 135 ? 8.712 5.493 18.427 1 98.73 135 GLN A CA 1
ATOM 1019 C C . GLN A 1 135 ? 7.618 4.942 17.517 1 98.73 135 GLN A C 1
ATOM 1021 O O . GLN A 1 135 ? 7.031 3.897 17.806 1 98.73 135 GLN A O 1
ATOM 1026 N N . PHE A 1 136 ? 7.35 5.675 16.51 1 98.87 136 PHE A N 1
ATOM 1027 C CA . PHE A 1 136 ? 6.373 5.186 15.545 1 98.87 136 PHE A CA 1
ATOM 1028 C C . PHE A 1 136 ? 6.795 3.832 14.986 1 98.87 136 PHE A C 1
ATOM 1030 O O . PHE A 1 136 ? 5.968 2.929 14.843 1 98.87 136 PHE A O 1
ATOM 1037 N N . HIS A 1 137 ? 8.1 3.767 14.642 1 98.86 137 HIS A N 1
ATOM 1038 C CA . HIS A 1 137 ? 8.662 2.541 14.087 1 98.86 137 HIS A CA 1
ATOM 1039 C C . HIS A 1 137 ? 8.462 1.364 15.036 1 98.86 137 HIS A C 1
ATOM 1041 O O . HIS A 1 137 ? 8.026 0.29 14.616 1 98.86 137 HIS A O 1
ATOM 1047 N N . MET A 1 138 ? 8.74 1.575 16.254 1 98.69 138 MET A N 1
ATOM 1048 C CA . MET A 1 138 ? 8.62 0.504 17.239 1 98.69 138 MET A CA 1
ATOM 1049 C C . MET A 1 138 ? 7.17 0.052 17.377 1 98.69 138 MET A C 1
ATOM 1051 O O . MET A 1 138 ? 6.895 -1.146 17.469 1 98.69 138 MET A O 1
ATOM 1055 N N . ALA A 1 139 ? 6.228 0.949 17.428 1 98.74 139 ALA A N 1
ATOM 1056 C CA . ALA A 1 139 ? 4.81 0.613 17.531 1 98.74 139 ALA A CA 1
ATOM 1057 C C . ALA A 1 139 ? 4.349 -0.196 16.322 1 98.74 139 ALA A C 1
ATOM 1059 O O . ALA A 1 139 ? 3.617 -1.178 16.467 1 98.74 139 ALA A O 1
ATOM 1060 N N . LYS A 1 140 ? 4.777 0.213 15.124 1 98.86 140 LYS A N 1
ATOM 1061 C CA . LYS A 1 140 ? 4.403 -0.499 13.905 1 98.86 140 LYS A CA 1
ATOM 1062 C C . LYS A 1 140 ? 5.015 -1.897 13.875 1 98.86 140 LYS A C 1
ATOM 1064 O O . LYS A 1 140 ? 4.394 -2.842 13.386 1 98.86 140 LYS A O 1
ATOM 1069 N N . ALA A 1 141 ? 6.248 -1.967 14.349 1 98.85 141 ALA A N 1
ATOM 1070 C CA . ALA A 1 141 ? 6.891 -3.277 14.409 1 98.85 141 ALA A CA 1
ATOM 1071 C C . ALA A 1 141 ? 6.113 -4.229 15.313 1 98.85 141 ALA A C 1
ATOM 1073 O O . ALA A 1 141 ? 5.974 -5.414 15.003 1 98.85 141 ALA A O 1
ATOM 1074 N N . GLN A 1 142 ? 5.608 -3.743 16.397 1 98.81 142 GLN A N 1
ATOM 1075 C CA . GLN A 1 142 ? 4.805 -4.563 17.298 1 98.81 142 GLN A CA 1
ATOM 1076 C C . GLN A 1 142 ? 3.513 -5.018 16.624 1 98.81 142 GLN A C 1
ATOM 1078 O O . GLN A 1 142 ? 3.117 -6.178 16.748 1 98.81 142 GLN A O 1
ATOM 1083 N N . LEU A 1 143 ? 2.858 -4.152 15.955 1 98.83 143 LEU A N 1
ATOM 1084 C CA . LEU A 1 143 ? 1.643 -4.506 15.228 1 98.83 143 LEU A CA 1
ATOM 1085 C C . LEU A 1 143 ? 1.936 -5.552 14.158 1 98.83 143 LEU A C 1
ATOM 1087 O O . LEU A 1 143 ? 1.162 -6.495 13.977 1 98.83 143 LEU A O 1
ATOM 1091 N N . ALA A 1 144 ? 3.033 -5.356 13.48 1 98.81 144 ALA A N 1
ATOM 1092 C CA . ALA A 1 144 ? 3.444 -6.314 12.457 1 98.81 144 ALA A CA 1
ATOM 1093 C C . ALA A 1 144 ? 3.596 -7.714 13.045 1 98.81 144 ALA A C 1
ATOM 1095 O O . ALA A 1 144 ? 3.187 -8.701 12.43 1 98.81 144 ALA A O 1
ATOM 1096 N N . THR A 1 145 ? 4.189 -7.774 14.167 1 98.83 145 THR A N 1
ATOM 1097 C CA . THR A 1 145 ? 4.388 -9.056 14.835 1 98.83 145 THR A CA 1
ATOM 1098 C C . THR A 1 145 ? 3.049 -9.698 15.184 1 98.83 145 THR A C 1
ATOM 1100 O O . THR A 1 145 ? 2.863 -10.902 14.991 1 98.83 145 THR A O 1
ATOM 1103 N N . LYS A 1 146 ? 2.088 -8.944 15.673 1 98.87 146 LYS A N 1
ATOM 1104 C CA . LYS A 1 146 ? 0.762 -9.458 16.006 1 98.87 146 LYS A CA 1
ATOM 1105 C C . LYS A 1 146 ? 0.039 -9.961 14.76 1 98.87 146 LYS A C 1
ATOM 1107 O O . LYS A 1 146 ? -0.611 -11.008 14.794 1 98.87 146 LYS A O 1
ATOM 1112 N N . LEU A 1 147 ? 0.194 -9.241 13.68 1 98.85 147 LEU A N 1
ATOM 1113 C CA . LEU A 1 147 ? -0.425 -9.653 12.425 1 98.85 147 LEU A CA 1
ATOM 1114 C C . LEU A 1 147 ? 0.186 -10.956 11.921 1 98.85 147 LEU A C 1
ATOM 1116 O O . LEU A 1 147 ? -0.53 -11.838 11.44 1 98.85 147 LEU A O 1
ATOM 1120 N N . LEU A 1 148 ? 1.515 -11.041 12.036 1 98.73 148 LEU A N 1
ATOM 1121 C CA . LEU A 1 148 ? 2.187 -12.266 11.618 1 98.73 148 LEU A CA 1
ATOM 1122 C C . LEU A 1 148 ? 1.698 -13.46 12.431 1 98.73 148 LEU A C 1
ATOM 1124 O O . LEU A 1 148 ? 1.398 -14.516 11.87 1 98.73 148 LEU A O 1
ATOM 1128 N N . ARG A 1 149 ? 1.554 -13.289 13.705 1 98.72 149 ARG A N 1
ATOM 1129 C CA . ARG A 1 149 ? 1.055 -14.351 14.573 1 98.72 149 ARG A CA 1
ATOM 1130 C C . ARG A 1 149 ? -0.373 -14.735 14.203 1 98.72 149 ARG A C 1
ATOM 1132 O O . ARG A 1 149 ? -0.712 -15.92 14.158 1 98.72 149 ARG A O 1
ATOM 1139 N N . LEU A 1 150 ? -1.184 -13.767 13.98 1 98.81 150 LEU A N 1
ATOM 1140 C CA . LEU A 1 150 ? -2.566 -14.025 13.591 1 98.81 150 LEU A CA 1
ATOM 1141 C C . LEU A 1 150 ? -2.626 -14.811 12.285 1 98.81 150 LEU A C 1
ATOM 1143 O O . LEU A 1 150 ? -3.365 -15.792 12.179 1 98.81 150 LEU A O 1
ATOM 1147 N N . ASN A 1 151 ? -1.847 -14.419 11.289 1 98.58 151 ASN A N 1
ATOM 1148 C CA . ASN A 1 151 ? -1.832 -15.094 9.996 1 98.58 151 ASN A CA 1
ATOM 1149 C C . ASN A 1 151 ? -1.412 -16.555 10.131 1 98.58 151 ASN A C 1
ATOM 1151 O O . ASN A 1 151 ? -1.958 -17.427 9.453 1 98.58 151 ASN A O 1
ATOM 1155 N N . LYS A 1 152 ? -0.406 -16.784 10.975 1 98.49 152 LYS A N 1
ATOM 1156 C CA . LYS A 1 152 ? 0.029 -18.155 11.223 1 98.49 152 LYS A CA 1
ATOM 1157 C C . LYS A 1 152 ? -1.065 -18.962 11.918 1 98.49 152 LYS A C 1
ATOM 1159 O O . LYS A 1 152 ? -1.363 -20.088 11.515 1 98.49 152 LYS A O 1
ATOM 1164 N N . SER A 1 153 ? -1.686 -18.366 12.916 1 98.46 153 SER A N 1
ATOM 1165 C CA . SER A 1 153 ? -2.673 -19.075 13.723 1 98.46 153 SER A CA 1
ATOM 1166 C C . SER A 1 153 ? -3.929 -19.384 12.915 1 98.46 153 SER A C 1
ATOM 1168 O O . SER A 1 153 ? -4.579 -20.408 13.136 1 98.46 153 SER A O 1
ATOM 1170 N N . LYS A 1 154 ? -4.315 -18.538 11.902 1 98.44 154 LYS A N 1
ATOM 1171 C CA . LYS A 1 154 ? -5.543 -18.695 11.128 1 98.44 154 LYS A CA 1
ATOM 1172 C C . LYS A 1 154 ? -5.289 -19.486 9.848 1 98.44 154 LYS A C 1
ATOM 1174 O O . LYS A 1 154 ? -6.227 -19.806 9.114 1 98.44 154 LYS A O 1
ATOM 1179 N N . GLY A 1 155 ? -3.977 -19.766 9.564 1 97.86 155 GLY A N 1
ATOM 1180 C CA . GLY A 1 155 ? -3.618 -20.466 8.341 1 97.86 155 GLY A CA 1
ATOM 1181 C C . GLY A 1 155 ? -3.706 -19.592 7.105 1 97.86 155 GLY A C 1
ATOM 1182 O O . GLY A 1 155 ? -3.962 -20.086 6.005 1 97.86 155 GLY A O 1
ATOM 1183 N N . TRP A 1 156 ? -3.577 -18.271 7.263 1 98.17 156 TRP A N 1
ATOM 1184 C CA . TRP A 1 156 ? -3.704 -17.338 6.148 1 98.17 156 TRP A CA 1
ATOM 1185 C C . TRP A 1 156 ? -2.351 -17.088 5.491 1 98.17 156 TRP A C 1
ATOM 1187 O O . TRP A 1 156 ? -2.28 -16.53 4.393 1 98.17 156 TRP A O 1
ATOM 1197 N N . LEU A 1 157 ? -1.192 -17.487 6.104 1 97.09 157 LEU A N 1
ATOM 1198 C CA . LEU A 1 157 ? 0.152 -17.226 5.6 1 97.09 157 LEU A CA 1
ATOM 1199 C C . LEU A 1 157 ? 0.466 -18.117 4.403 1 97.09 157 LEU A C 1
ATOM 1201 O O . LEU A 1 157 ? 0.289 -19.336 4.467 1 97.09 157 LEU A O 1
ATOM 1205 N N . VAL A 1 158 ? 0.857 -17.558 3.291 1 96.55 158 VAL A N 1
ATOM 1206 C CA . VAL A 1 158 ? 1.377 -18.285 2.138 1 96.55 158 VAL A CA 1
ATOM 1207 C C . VAL A 1 158 ? 2.904 -18.242 2.145 1 96.55 158 VAL A C 1
ATOM 1209 O O . VAL A 1 158 ? 3.504 -17.225 1.789 1 96.55 158 VAL A O 1
ATOM 1212 N N . PRO A 1 159 ? 3.573 -19.292 2.551 1 94.92 159 PRO A N 1
ATOM 1213 C CA . PRO A 1 159 ? 5.031 -19.251 2.679 1 94.92 159 PRO A CA 1
ATOM 1214 C C . PRO A 1 159 ? 5.743 -19.289 1.329 1 94.92 159 PRO A C 1
ATOM 1216 O O . PRO A 1 159 ? 5.311 -20.001 0.419 1 94.92 159 PRO A O 1
ATOM 1219 N N . PRO A 1 160 ? 6.792 -18.536 1.21 1 94.66 160 PRO A N 1
ATOM 1220 C CA . PRO A 1 160 ? 7.628 -18.693 0.017 1 94.66 160 PRO A CA 1
ATOM 1221 C C . PRO A 1 160 ? 8.346 -20.04 -0.028 1 94.66 160 PRO A C 1
ATOM 1223 O O . PRO A 1 160 ? 8.316 -20.792 0.95 1 94.66 160 PRO A O 1
ATOM 1226 N N . PRO A 1 161 ? 8.857 -20.332 -1.221 1 94.01 161 PRO A N 1
ATOM 1227 C CA . PRO A 1 161 ? 9.636 -21.57 -1.294 1 94.01 161 PRO A CA 1
ATOM 1228 C C . PRO A 1 161 ? 10.689 -21.67 -0.192 1 94.01 161 PRO A C 1
ATOM 1230 O O . PRO A 1 161 ? 11.422 -20.708 0.055 1 94.01 161 PRO A O 1
ATOM 1233 N N . LEU A 1 162 ? 10.745 -22.826 0.417 1 92.93 162 LEU A N 1
ATOM 1234 C CA . LEU A 1 162 ? 11.65 -23.044 1.54 1 92.93 162 LEU A CA 1
ATOM 1235 C C . LEU A 1 162 ? 12.923 -23.749 1.082 1 92.93 162 LEU A C 1
ATOM 1237 O O . LEU A 1 162 ? 12.885 -24.576 0.168 1 92.93 162 LEU A O 1
ATOM 1241 N N . HIS A 1 163 ? 13.998 -23.364 1.637 1 91.36 163 HIS A N 1
ATOM 1242 C CA . HIS A 1 163 ? 15.231 -24.121 1.457 1 91.36 163 HIS A CA 1
ATOM 1243 C C . HIS A 1 163 ? 15.214 -25.406 2.277 1 91.36 163 HIS A C 1
ATOM 1245 O O . HIS A 1 163 ? 15.131 -25.361 3.507 1 91.36 163 HIS A O 1
ATOM 1251 N N . ILE A 1 164 ? 15.149 -26.547 1.603 1 85.95 164 ILE A N 1
ATOM 1252 C CA . ILE A 1 164 ? 15.172 -27.836 2.287 1 85.95 164 ILE A CA 1
ATOM 1253 C C . ILE A 1 164 ? 16.572 -28.44 2.203 1 85.95 164 ILE A C 1
ATOM 1255 O O . ILE A 1 164 ? 17.116 -28.612 1.109 1 85.95 164 ILE A O 1
ATOM 1259 N N . ALA A 1 165 ? 17.257 -28.47 3.36 1 81.45 165 ALA A N 1
ATOM 1260 C CA . ALA A 1 165 ? 18.582 -29.081 3.418 1 81.45 165 ALA A CA 1
ATOM 1261 C C . ALA A 1 165 ? 18.568 -30.482 2.813 1 81.45 165 ALA A C 1
ATOM 1263 O O . ALA A 1 165 ? 17.579 -31.208 2.936 1 81.45 165 ALA A O 1
ATOM 1264 N N . PRO A 1 166 ? 19.581 -30.722 1.895 1 73.88 166 PRO A N 1
ATOM 1265 C CA . PRO A 1 166 ? 19.663 -32.083 1.359 1 73.88 166 PRO A CA 1
ATOM 1266 C C . PRO A 1 166 ? 19.62 -33.15 2.451 1 73.88 166 PRO A C 1
ATOM 1268 O O . PRO A 1 166 ? 20.204 -32.967 3.522 1 73.88 166 PRO A O 1
ATOM 1271 N N . GLN A 1 167 ? 18.531 -33.726 2.598 1 64.1 167 GLN A N 1
ATOM 1272 C CA . GLN A 1 167 ? 18.544 -34.845 3.534 1 64.1 167 GLN A CA 1
ATOM 1273 C C . GLN A 1 167 ? 19.658 -35.832 3.196 1 64.1 167 GLN A C 1
ATOM 1275 O O . GLN A 1 167 ? 19.895 -36.131 2.023 1 64.1 167 GLN A O 1
ATOM 1280 N N . ASP A 1 168 ? 20.666 -35.85 3.889 1 55.08 168 ASP A N 1
ATOM 1281 C CA . ASP A 1 168 ? 21.669 -36.902 3.76 1 55.08 168 ASP A CA 1
ATOM 1282 C C . ASP A 1 168 ? 21.027 -38.227 3.358 1 55.08 168 ASP A C 1
ATOM 1284 O O . ASP A 1 168 ? 20.133 -38.724 4.046 1 55.08 168 ASP A O 1
ATOM 1288 N N . GLU A 1 169 ? 20.785 -38.51 2.101 1 54.95 169 GLU A N 1
ATOM 1289 C CA . GLU A 1 169 ? 20.593 -39.917 1.761 1 54.95 169 GLU A CA 1
ATOM 1290 C C . GLU A 1 169 ? 21.675 -40.79 2.392 1 54.95 169 GLU A C 1
ATOM 1292 O O . GLU A 1 169 ? 22.849 -40.692 2.03 1 54.95 169 GLU A O 1
ATOM 1297 N N . ARG A 1 170 ? 21.647 -40.955 3.624 1 44.81 170 ARG A N 1
ATOM 1298 C CA . ARG A 1 170 ? 22.298 -42.192 4.04 1 44.81 170 ARG A CA 1
ATOM 1299 C C . ARG A 1 170 ? 21.453 -43.407 3.671 1 44.81 170 ARG A C 1
ATOM 1301 O O . ARG A 1 170 ? 20.223 -43.356 3.736 1 44.81 170 ARG A O 1
ATOM 1308 N N . MET B 1 1 ? 35.784 -20.812 -14.806 1 36.06 1 MET B N 1
ATOM 1309 C CA . MET B 1 1 ? 34.814 -20.734 -15.894 1 36.06 1 MET B CA 1
ATOM 1310 C C . MET B 1 1 ? 33.599 -19.91 -15.482 1 36.06 1 MET B C 1
ATOM 1312 O O . MET B 1 1 ? 33.032 -20.125 -14.409 1 36.06 1 MET B O 1
ATOM 1316 N N . GLY B 1 2 ? 33.547 -18.606 -15.713 1 48.06 2 GLY B N 1
ATOM 1317 C CA . GLY B 1 2 ? 32.57 -17.73 -15.086 1 48.06 2 GLY B CA 1
ATOM 1318 C C . GLY B 1 2 ? 31.15 -18.254 -15.184 1 48.06 2 GLY B C 1
ATOM 1319 O O . GLY B 1 2 ? 30.801 -18.941 -16.146 1 48.06 2 GLY B O 1
ATOM 1320 N N . ILE B 1 3 ? 30.53 -18.75 -14.129 1 53.07 3 ILE B N 1
ATOM 1321 C CA . ILE B 1 3 ? 29.176 -19.283 -14.027 1 53.07 3 ILE B CA 1
ATOM 1322 C C . ILE B 1 3 ? 28.249 -18.52 -14.971 1 53.07 3 ILE B C 1
ATOM 1324 O O . ILE B 1 3 ? 27.072 -18.863 -15.106 1 53.07 3 ILE B O 1
ATOM 1328 N N . MET B 1 4 ? 28.835 -17.368 -15.504 1 59.39 4 MET B N 1
ATOM 1329 C CA . MET B 1 4 ? 27.998 -16.517 -16.344 1 59.39 4 MET B CA 1
ATOM 1330 C C . MET B 1 4 ? 28.054 -16.966 -17.801 1 59.39 4 MET B C 1
ATOM 1332 O O . MET B 1 4 ? 29.138 -17.132 -18.362 1 59.39 4 MET B O 1
ATOM 1336 N N . SER B 1 5 ? 27.13 -17.816 -18.243 1 66.25 5 SER B N 1
ATOM 1337 C CA . SER B 1 5 ? 26.96 -18.3 -19.609 1 66.25 5 SER B CA 1
ATOM 1338 C C . SER B 1 5 ? 26.702 -17.149 -20.576 1 66.25 5 SER B C 1
ATOM 1340 O O . SER B 1 5 ? 26.385 -16.035 -20.152 1 66.25 5 SER B O 1
ATOM 1342 N N . ARG B 1 6 ? 26.951 -17.436 -21.742 1 74.36 6 ARG B N 1
ATOM 1343 C CA . ARG B 1 6 ? 26.712 -16.481 -22.82 1 74.36 6 ARG B CA 1
ATOM 1344 C C . ARG B 1 6 ? 25.23 -16.135 -22.926 1 74.36 6 ARG B C 1
ATOM 1346 O O . ARG B 1 6 ? 24.874 -14.992 -23.221 1 74.36 6 ARG B O 1
ATOM 1353 N N . ASN B 1 7 ? 24.454 -17.199 -22.664 1 84.94 7 ASN B N 1
ATOM 1354 C CA . ASN B 1 7 ? 23.011 -16.999 -22.586 1 84.94 7 ASN B CA 1
ATOM 1355 C C . ASN B 1 7 ? 22.538 -16.889 -21.139 1 84.94 7 ASN B C 1
ATOM 1357 O O . ASN B 1 7 ? 22.542 -17.877 -20.403 1 84.94 7 ASN B O 1
ATOM 1361 N N . PRO B 1 8 ? 22.19 -15.708 -20.733 1 86.4 8 PRO B N 1
ATOM 1362 C CA . PRO B 1 8 ? 21.82 -15.489 -19.333 1 86.4 8 PRO B CA 1
ATOM 1363 C C . PRO B 1 8 ? 20.726 -16.441 -18.855 1 86.4 8 PRO B C 1
ATOM 1365 O O . PRO B 1 8 ? 20.671 -16.78 -17.67 1 86.4 8 PRO B O 1
ATOM 1368 N N . LYS B 1 9 ? 19.932 -16.929 -19.684 1 88.25 9 LYS B N 1
ATOM 1369 C CA . LYS B 1 9 ? 18.811 -17.78 -19.295 1 88.25 9 LYS B CA 1
ATOM 1370 C C . LYS B 1 9 ? 19.296 -19.153 -18.839 1 88.25 9 LYS B C 1
ATOM 1372 O O . LYS B 1 9 ? 18.541 -19.913 -18.227 1 88.25 9 LYS B O 1
ATOM 1377 N N . GLU B 1 10 ? 20.454 -19.496 -19.142 1 88.81 10 GLU B N 1
ATOM 1378 C CA . GLU B 1 10 ? 21.022 -20.782 -18.75 1 88.81 10 GLU B CA 1
ATOM 1379 C C . GLU B 1 10 ? 21.678 -20.7 -17.375 1 88.81 10 GLU B C 1
ATOM 1381 O O . GLU B 1 10 ? 22.049 -21.724 -16.796 1 88.81 10 GLU B O 1
ATOM 1386 N N . GLU B 1 11 ? 21.759 -19.52 -16.906 1 91.3 11 GLU B N 1
ATOM 1387 C CA . GLU B 1 11 ? 22.324 -19.347 -15.571 1 91.3 11 GLU B CA 1
ATOM 1388 C C . GLU B 1 11 ? 21.282 -19.624 -14.491 1 91.3 11 GLU B C 1
ATOM 1390 O O . GLU B 1 11 ? 20.112 -19.27 -14.645 1 91.3 11 GLU B O 1
ATOM 1395 N N . PRO B 1 12 ? 21.728 -20.225 -13.45 1 93.36 12 PRO B N 1
ATOM 1396 C CA . PRO B 1 12 ? 20.768 -20.483 -12.374 1 93.36 12 PRO B CA 1
ATOM 1397 C C . PRO B 1 12 ? 20.301 -19.205 -11.681 1 93.36 12 PRO B C 1
ATOM 1399 O O . PRO B 1 12 ? 21.05 -18.228 -11.609 1 93.36 12 PRO B O 1
ATOM 1402 N N . LEU B 1 13 ? 19.066 -19.291 -11.18 1 95.63 13 LEU B N 1
ATOM 1403 C CA . LEU B 1 13 ? 18.597 -18.218 -10.311 1 95.63 13 LEU B CA 1
ATOM 1404 C C . LEU B 1 13 ? 19.221 -18.328 -8.924 1 95.63 13 LEU B C 1
ATOM 1406 O O . LEU B 1 13 ? 19.332 -19.427 -8.375 1 95.63 13 LEU B O 1
ATOM 1410 N N . HIS B 1 14 ? 19.693 -17.243 -8.354 1 95.99 14 HIS B N 1
ATOM 1411 C CA . HIS B 1 14 ? 20.058 -17.297 -6.943 1 95.99 14 HIS B CA 1
ATOM 1412 C C . HIS B 1 14 ? 18.837 -17.11 -6.05 1 95.99 14 HIS B C 1
ATOM 1414 O O . HIS B 1 14 ? 17.764 -16.733 -6.528 1 95.99 14 HIS B O 1
ATOM 1420 N N . TYR B 1 15 ? 18.99 -17.26 -4.745 1 96.41 15 TYR B N 1
ATOM 1421 C CA . TYR B 1 15 ? 17.873 -17.288 -3.807 1 96.41 15 TYR B CA 1
ATOM 1422 C C . TYR B 1 15 ? 17.115 -15.966 -3.822 1 96.41 15 TYR B C 1
ATOM 1424 O O . TYR B 1 15 ? 15.887 -15.947 -3.712 1 96.41 15 TYR B O 1
ATOM 1432 N N . GLY B 1 16 ? 17.743 -14.843 -3.977 1 97.55 16 GLY B N 1
ATOM 1433 C CA . GLY B 1 16 ? 17.102 -13.539 -4.035 1 97.55 16 GLY B CA 1
ATOM 1434 C C . GLY B 1 16 ? 16.208 -13.367 -5.249 1 97.55 16 GLY B C 1
ATOM 1435 O O . GLY B 1 16 ? 15.137 -12.764 -5.157 1 97.55 16 GLY B O 1
ATOM 1436 N N . GLU B 1 17 ? 16.689 -13.867 -6.35 1 98.11 17 GLU B N 1
ATOM 1437 C CA . GLU B 1 17 ? 15.89 -13.788 -7.569 1 98.11 17 GLU B CA 1
ATOM 1438 C C . GLU B 1 17 ? 14.64 -14.657 -7.466 1 98.11 17 GLU B C 1
ATOM 1440 O O . GLU B 1 17 ? 13.549 -14.232 -7.851 1 98.11 17 GLU B O 1
ATOM 1445 N N . VAL B 1 18 ? 14.811 -15.876 -6.921 1 97.99 18 VAL B N 1
ATOM 1446 C CA . VAL B 1 18 ? 13.674 -16.777 -6.765 1 97.99 18 VAL B CA 1
ATOM 1447 C C . VAL B 1 18 ? 12.627 -16.136 -5.857 1 97.99 18 VAL B C 1
ATOM 1449 O O . VAL B 1 18 ? 11.442 -16.096 -6.198 1 97.99 18 VAL B O 1
ATOM 1452 N N . PHE B 1 19 ? 13.104 -15.607 -4.752 1 98.32 19 PHE B N 1
ATOM 1453 C CA . PHE B 1 19 ? 12.18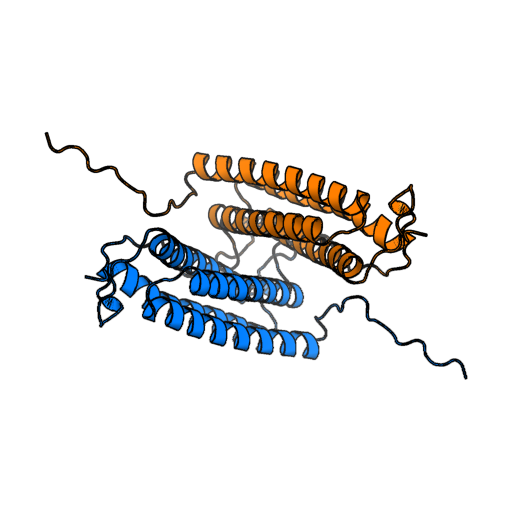8 -14.993 -3.798 1 98.32 19 PHE B CA 1
ATOM 1454 C C . PHE B 1 19 ? 11.483 -13.794 -4.419 1 98.32 19 PHE B C 1
ATOM 1456 O O . PHE B 1 19 ? 10.279 -13.609 -4.231 1 98.32 19 PHE B O 1
ATOM 1463 N N . THR B 1 20 ? 12.22 -12.966 -5.116 1 98.61 20 THR B N 1
ATOM 1464 C CA . THR B 1 20 ? 11.673 -11.758 -5.723 1 98.61 20 THR B CA 1
ATOM 1465 C C . THR B 1 20 ? 10.596 -12.106 -6.746 1 98.61 20 THR B C 1
ATOM 1467 O O . THR B 1 20 ? 9.504 -11.534 -6.725 1 98.61 20 THR B O 1
ATOM 1470 N N . ILE B 1 21 ? 10.862 -13.02 -7.615 1 98.76 21 ILE B N 1
ATOM 1471 C CA . ILE B 1 21 ? 9.934 -13.389 -8.679 1 98.76 21 ILE B CA 1
ATOM 1472 C C . ILE B 1 21 ? 8.702 -14.062 -8.078 1 98.76 21 ILE B C 1
ATOM 1474 O O . ILE B 1 21 ? 7.57 -13.737 -8.443 1 98.76 21 ILE B O 1
ATOM 1478 N N . TRP B 1 22 ? 8.957 -14.971 -7.141 1 98.82 22 TRP B N 1
ATOM 1479 C CA . TRP B 1 22 ? 7.845 -15.668 -6.504 1 98.82 22 TRP B CA 1
ATOM 1480 C C . TRP B 1 22 ? 6.941 -14.687 -5.763 1 98.82 22 TRP B C 1
ATOM 1482 O O . TRP B 1 22 ? 5.717 -14.735 -5.902 1 98.82 22 TRP B O 1
ATOM 1492 N N . SER B 1 23 ? 7.52 -13.839 -4.988 1 98.49 23 SER B N 1
ATOM 1493 C CA . SER B 1 23 ? 6.763 -12.863 -4.21 1 98.49 23 SER B CA 1
ATOM 1494 C C . SER B 1 23 ? 6.008 -11.898 -5.119 1 98.49 23 SER B C 1
ATOM 1496 O O . SER B 1 23 ? 4.914 -11.444 -4.778 1 98.49 23 SER B O 1
ATOM 1498 N N . ASN B 1 24 ? 6.619 -11.558 -6.224 1 98.82 24 ASN B N 1
ATOM 1499 C CA . ASN B 1 24 ? 5.939 -10.7 -7.188 1 98.82 24 ASN B CA 1
ATOM 1500 C C . ASN B 1 24 ? 4.665 -11.351 -7.718 1 98.82 24 ASN B C 1
ATOM 1502 O O . ASN B 1 24 ? 3.621 -10.703 -7.806 1 98.82 24 ASN B O 1
ATOM 1506 N N . VAL B 1 25 ? 4.73 -12.632 -8.031 1 98.85 25 VAL B N 1
ATOM 1507 C CA . VAL B 1 25 ? 3.547 -13.338 -8.512 1 98.85 25 VAL B CA 1
ATOM 1508 C C . VAL B 1 25 ? 2.479 -13.36 -7.421 1 98.85 25 VAL B C 1
ATOM 1510 O O . VAL B 1 25 ? 1.304 -13.096 -7.688 1 98.85 25 VAL B O 1
ATOM 1513 N N . LEU B 1 26 ? 2.843 -13.686 -6.206 1 98.74 26 LEU B N 1
ATOM 1514 C CA . LEU B 1 26 ? 1.906 -13.706 -5.088 1 98.74 26 LEU B CA 1
ATOM 1515 C C . LEU B 1 26 ? 1.241 -12.345 -4.912 1 98.74 26 LEU B C 1
ATOM 1517 O O . LEU B 1 26 ? 0.017 -12.259 -4.789 1 98.74 26 LEU B O 1
ATOM 1521 N N . THR B 1 27 ? 2.044 -11.323 -4.924 1 98.56 27 THR B N 1
ATOM 1522 C CA . THR B 1 27 ? 1.548 -9.964 -4.734 1 98.56 27 THR B CA 1
ATOM 1523 C C . THR B 1 27 ? 0.619 -9.563 -5.876 1 98.56 27 THR B C 1
ATOM 1525 O O . THR B 1 27 ? -0.446 -8.987 -5.644 1 98.56 27 THR B O 1
ATOM 1528 N N . ASN B 1 28 ? 1.022 -9.85 -7.143 1 98.78 28 ASN B N 1
ATOM 1529 C CA . ASN B 1 28 ? 0.155 -9.561 -8.281 1 98.78 28 ASN B CA 1
ATOM 1530 C C . ASN B 1 28 ? -1.203 -10.241 -8.137 1 98.78 28 ASN B C 1
ATOM 1532 O O . ASN B 1 28 ? -2.24 -9.623 -8.387 1 98.78 28 ASN B O 1
ATOM 1536 N N . ASN B 1 29 ? -1.167 -11.527 -7.765 1 98.64 29 ASN B N 1
ATOM 1537 C CA . ASN B 1 29 ? -2.42 -12.257 -7.602 1 98.64 29 ASN B CA 1
ATOM 1538 C C . ASN B 1 29 ? -3.337 -11.577 -6.589 1 98.64 29 ASN B C 1
ATOM 1540 O O . ASN B 1 29 ? -4.533 -11.416 -6.839 1 98.64 29 ASN B O 1
ATOM 1544 N N . GLY B 1 30 ? -2.789 -11.227 -5.497 1 98.03 30 GLY B N 1
ATOM 1545 C CA . GLY B 1 30 ? -3.563 -10.521 -4.488 1 98.03 30 GLY B CA 1
ATOM 1546 C C . GLY B 1 30 ? -4.064 -9.169 -4.959 1 98.03 30 GLY B C 1
ATOM 1547 O O . GLY B 1 30 ? -5.21 -8.799 -4.693 1 98.03 30 GLY B O 1
ATOM 1548 N N . MET B 1 31 ? -3.23 -8.422 -5.651 1 98.56 31 MET B N 1
ATOM 1549 C CA . MET B 1 31 ? -3.584 -7.085 -6.118 1 98.56 31 MET B CA 1
ATOM 1550 C C . MET B 1 31 ? -4.658 -7.153 -7.199 1 98.56 31 MET B C 1
ATOM 1552 O O . MET B 1 31 ? -5.525 -6.28 -7.274 1 98.56 31 MET B O 1
ATOM 1556 N N . ILE B 1 32 ? -4.552 -8.103 -8.084 1 98.56 32 ILE B N 1
ATOM 1557 C CA . ILE B 1 32 ? -5.582 -8.282 -9.101 1 98.56 32 ILE B CA 1
ATOM 1558 C C . ILE B 1 32 ? -6.944 -8.454 -8.432 1 98.56 32 ILE B C 1
ATOM 1560 O O . ILE B 1 32 ? -7.916 -7.797 -8.811 1 98.56 32 ILE B O 1
ATOM 1564 N N . ALA B 1 33 ? -7.03 -9.304 -7.453 1 98.2 33 ALA B N 1
ATOM 1565 C CA . ALA B 1 33 ? -8.278 -9.488 -6.717 1 98.2 33 ALA B CA 1
ATOM 1566 C C . ALA B 1 33 ? -8.717 -8.189 -6.047 1 98.2 33 ALA B C 1
ATOM 1568 O O . ALA B 1 33 ? -9.891 -7.817 -6.109 1 98.2 33 ALA B O 1
ATOM 1569 N N . MET B 1 34 ? -7.796 -7.521 -5.415 1 98.49 34 MET B N 1
ATOM 1570 C CA . MET B 1 34 ? -8.087 -6.251 -4.757 1 98.49 34 MET B CA 1
ATOM 1571 C C . MET B 1 34 ? -8.629 -5.233 -5.754 1 98.49 34 MET B C 1
ATOM 1573 O O . MET B 1 34 ? -9.609 -4.542 -5.472 1 98.49 34 MET B O 1
ATOM 1577 N N . TYR B 1 35 ? -8.038 -5.128 -6.923 1 98.71 35 TYR B N 1
ATOM 1578 C CA . TYR B 1 35 ? -8.426 -4.138 -7.921 1 98.71 35 TYR B CA 1
ATOM 1579 C C . TYR B 1 35 ? -9.779 -4.481 -8.532 1 98.71 35 TYR B C 1
ATOM 1581 O O . TYR B 1 35 ? -10.553 -3.587 -8.884 1 98.71 35 TYR B O 1
ATOM 1589 N N . GLN B 1 36 ? -10.035 -5.769 -8.662 1 98.52 36 GLN B N 1
ATOM 1590 C CA . GLN B 1 36 ? -11.368 -6.153 -9.115 1 98.52 36 GLN B CA 1
ATOM 1591 C C . GLN B 1 36 ? -12.436 -5.711 -8.118 1 98.52 36 GLN B C 1
ATOM 1593 O O . GLN B 1 36 ? -13.513 -5.26 -8.513 1 98.52 36 GLN B O 1
ATOM 1598 N N . THR B 1 37 ? -12.127 -5.821 -6.846 1 98.67 37 THR B N 1
ATOM 1599 C CA . THR B 1 37 ? -13.028 -5.315 -5.817 1 98.67 37 THR B CA 1
ATOM 1600 C C . THR B 1 37 ? -13.179 -3.8 -5.929 1 98.67 37 THR B C 1
ATOM 1602 O O . THR B 1 37 ? -14.297 -3.282 -5.936 1 98.67 37 THR B O 1
ATOM 1605 N N . LEU B 1 38 ? -12.08 -3.111 -6.071 1 98.72 38 LEU B N 1
ATOM 1606 C CA . LEU B 1 38 ? -12.114 -1.656 -6.175 1 98.72 38 LEU B CA 1
ATOM 1607 C C . LEU B 1 38 ? -12.857 -1.218 -7.432 1 98.72 38 LEU B C 1
ATOM 1609 O O . LEU B 1 38 ? -13.53 -0.185 -7.432 1 98.72 38 LEU B O 1
ATOM 1613 N N . TYR B 1 39 ? -12.642 -2.016 -8.499 1 98.61 39 TYR B N 1
ATOM 1614 C CA . TYR B 1 39 ? -13.38 -1.723 -9.723 1 98.61 39 TYR B CA 1
ATOM 1615 C C . TYR B 1 39 ? -14.878 -1.655 -9.454 1 98.61 39 TYR B C 1
ATOM 1617 O O . TYR B 1 39 ? -15.56 -0.744 -9.929 1 98.61 39 TYR B O 1
ATOM 1625 N N . ASN B 1 40 ? -15.412 -2.527 -8.665 1 98.59 40 ASN B N 1
ATOM 1626 C CA . ASN B 1 40 ? -16.83 -2.569 -8.326 1 98.59 40 ASN B CA 1
ATOM 1627 C C . ASN B 1 40 ? -17.233 -1.383 -7.453 1 98.59 40 ASN B C 1
ATOM 1629 O O . ASN B 1 40 ? -18.419 -1.066 -7.339 1 98.59 40 ASN B O 1
ATOM 1633 N N . HIS B 1 41 ? -16.274 -0.704 -6.806 1 98.72 41 HIS B N 1
ATOM 1634 C CA . HIS B 1 41 ? -16.512 0.478 -5.986 1 98.72 41 HIS B CA 1
ATOM 1635 C C . HIS B 1 41 ? -16.416 1.754 -6.817 1 98.72 41 HIS B C 1
ATOM 1637 O O . HIS B 1 41 ? -16.755 2.838 -6.338 1 98.72 41 HIS B O 1
ATOM 1643 N N . THR B 1 42 ? -15.884 1.672 -8.046 1 98.64 42 THR B N 1
ATOM 1644 C CA . THR B 1 42 ? -15.528 2.842 -8.843 1 98.64 42 THR B CA 1
ATOM 1645 C C . THR B 1 42 ? -16.75 3.388 -9.576 1 98.64 42 THR B C 1
ATOM 1647 O O . THR B 1 42 ? -17.457 2.643 -10.257 1 98.64 42 THR B O 1
ATOM 1650 N N . GLY B 1 43 ? -17.013 4.671 -9.463 1 98.27 43 GLY B N 1
ATOM 1651 C CA . GLY B 1 43 ? -18.094 5.33 -10.178 1 98.27 43 GLY B CA 1
ATOM 1652 C C . GLY B 1 43 ? -17.618 6.124 -11.38 1 98.27 43 GLY B C 1
ATOM 1653 O O . GLY B 1 43 ? -18.378 6.344 -12.325 1 98.27 43 GLY B O 1
ATOM 1654 N N . ASP B 1 44 ? -16.411 6.606 -11.389 1 98.61 44 ASP B N 1
ATOM 1655 C CA . ASP B 1 44 ? -15.849 7.407 -12.472 1 98.61 44 ASP B CA 1
ATOM 1656 C C . ASP B 1 44 ? -15.368 6.52 -13.618 1 98.61 44 ASP B C 1
ATOM 1658 O O . ASP B 1 44 ? -14.582 5.595 -13.407 1 98.61 44 ASP B O 1
ATOM 1662 N N . ARG B 1 45 ? -15.772 6.786 -14.779 1 98.42 45 ARG B N 1
ATOM 1663 C CA . ARG B 1 45 ? -15.501 5.935 -15.933 1 98.42 45 ARG B CA 1
ATOM 1664 C C . ARG B 1 45 ? -14.018 5.949 -16.287 1 98.42 45 ARG B C 1
ATOM 1666 O O . ARG B 1 45 ? -13.456 4.921 -16.672 1 98.42 45 ARG B O 1
ATOM 1673 N N . ASP B 1 46 ? -13.361 7.066 -16.216 1 98.81 46 ASP B N 1
ATOM 1674 C CA . ASP B 1 46 ? -11.943 7.161 -16.551 1 98.81 46 ASP B CA 1
ATOM 1675 C C . ASP B 1 46 ? -11.088 6.404 -15.537 1 98.81 46 ASP B C 1
ATOM 1677 O O . ASP B 1 46 ? -10.125 5.73 -15.909 1 98.81 46 ASP B O 1
ATOM 1681 N N . LEU B 1 47 ? -11.455 6.579 -14.297 1 98.86 47 LEU B N 1
ATOM 1682 C CA . LEU B 1 47 ? -10.759 5.829 -13.257 1 98.86 47 LEU B CA 1
ATOM 1683 C C . LEU B 1 47 ? -10.936 4.328 -13.46 1 98.86 47 LEU B C 1
ATOM 1685 O O . LEU B 1 47 ? -9.976 3.563 -13.336 1 98.86 47 LEU B O 1
ATO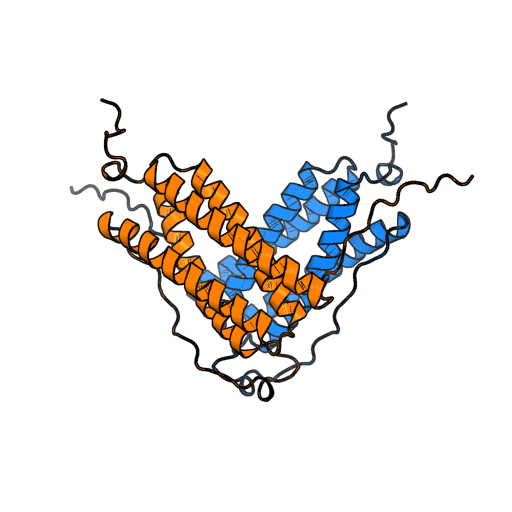M 1689 N N . ALA B 1 48 ? -12.13 3.86 -13.808 1 98.78 48 ALA B N 1
ATOM 1690 C CA . ALA B 1 48 ? -12.407 2.448 -14.06 1 98.78 48 ALA B CA 1
ATOM 1691 C C . ALA B 1 48 ? -11.5 1.899 -15.158 1 98.78 48 ALA B C 1
ATOM 1693 O O . ALA B 1 48 ? -11.006 0.773 -15.058 1 98.78 48 ALA B O 1
ATOM 1694 N N . LYS B 1 49 ? -11.277 2.645 -16.141 1 98.81 49 LYS B N 1
ATOM 1695 C CA . LYS B 1 49 ? -10.411 2.227 -17.241 1 98.81 49 LYS B CA 1
ATOM 1696 C C . LYS B 1 49 ? -8.977 2.018 -16.763 1 98.81 49 LYS B C 1
ATOM 1698 O O . LYS B 1 49 ? -8.31 1.07 -17.182 1 98.81 49 LYS B O 1
ATOM 1703 N N . LEU B 1 50 ? -8.544 2.914 -15.928 1 98.88 50 LEU B N 1
ATOM 1704 C CA . LEU B 1 50 ? -7.182 2.788 -15.421 1 98.88 50 LEU B CA 1
ATOM 1705 C C . LEU B 1 50 ? -7.061 1.594 -14.48 1 98.88 50 LEU B C 1
ATOM 1707 O O . LEU B 1 50 ? -6.019 0.936 -14.435 1 98.88 50 LEU B O 1
ATOM 1711 N N . VAL B 1 51 ? -8.119 1.338 -13.689 1 98.81 51 VAL B N 1
ATOM 1712 C CA . VAL B 1 51 ? -8.134 0.148 -12.844 1 98.81 51 VAL B CA 1
ATOM 1713 C C . VAL B 1 51 ? -8.016 -1.103 -13.711 1 98.81 51 VAL B C 1
ATOM 1715 O O . VAL B 1 51 ? -7.226 -2.001 -13.412 1 98.81 51 VAL B O 1
ATOM 1718 N N . GLU B 1 52 ? -8.728 -1.181 -14.783 1 98.53 52 GLU B N 1
ATOM 1719 C CA . GLU B 1 52 ? -8.663 -2.307 -15.71 1 98.53 52 GLU B CA 1
ATOM 1720 C C . GLU B 1 52 ? -7.281 -2.418 -16.347 1 98.53 52 GLU B C 1
ATOM 1722 O O . GLU B 1 52 ? -6.752 -3.52 -16.507 1 98.53 52 GLU B O 1
ATOM 1727 N N . GLU B 1 53 ? -6.752 -1.327 -16.755 1 98.75 53 GLU B N 1
ATOM 1728 C CA . GLU B 1 53 ? -5.41 -1.317 -17.331 1 98.75 53 GLU B CA 1
ATOM 1729 C C . GLU B 1 53 ? -4.386 -1.884 -16.353 1 98.75 53 GLU B C 1
ATOM 1731 O O . GLU B 1 53 ? -3.495 -2.64 -16.748 1 98.75 53 GLU B O 1
ATOM 1736 N N . ALA B 1 54 ? -4.504 -1.484 -15.079 1 98.84 54 ALA B N 1
ATOM 1737 C CA . ALA B 1 54 ? -3.603 -2.002 -14.052 1 98.84 54 ALA B CA 1
ATOM 1738 C C . ALA B 1 54 ? -3.735 -3.517 -13.921 1 98.84 54 ALA B C 1
ATOM 1740 O O . ALA B 1 54 ? -2.731 -4.228 -13.826 1 98.84 54 ALA B O 1
ATOM 1741 N N . VAL B 1 55 ? -4.949 -4.05 -13.937 1 98.7 55 VAL B N 1
ATOM 1742 C CA . VAL B 1 55 ? -5.208 -5.482 -13.83 1 98.7 55 VAL B CA 1
ATOM 1743 C C . VAL B 1 55 ? -4.577 -6.211 -15.014 1 98.7 55 VAL B C 1
ATOM 1745 O O . VAL B 1 55 ? -3.856 -7.194 -14.833 1 98.7 55 VAL B O 1
ATOM 1748 N N . VAL B 1 56 ? -4.795 -5.728 -16.196 1 98.59 56 VAL B N 1
ATOM 1749 C CA . VAL B 1 56 ? -4.254 -6.337 -17.407 1 98.59 56 VAL B CA 1
ATOM 1750 C C . VAL B 1 56 ? -2.728 -6.314 -17.359 1 98.59 56 VAL B C 1
ATOM 1752 O O . VAL B 1 56 ? -2.074 -7.29 -17.733 1 98.59 56 VAL B O 1
ATOM 1755 N N . GLY B 1 57 ? -2.148 -5.209 -16.906 1 98.59 57 GLY B N 1
ATOM 1756 C CA . GLY B 1 57 ? -0.703 -5.107 -16.772 1 98.59 57 GLY B CA 1
ATOM 1757 C C . GLY B 1 57 ? -0.111 -6.17 -15.866 1 98.59 57 GLY B C 1
ATOM 1758 O O . GLY B 1 57 ? 0.891 -6.799 -16.211 1 98.59 57 GLY B O 1
ATOM 1759 N N . MET B 1 58 ? -0.737 -6.384 -14.723 1 98.76 58 MET B N 1
ATOM 1760 C CA . MET B 1 58 ? -0.242 -7.38 -13.777 1 98.76 58 MET B CA 1
ATOM 1761 C C . MET B 1 58 ? -0.42 -8.79 -14.329 1 98.76 58 MET B C 1
ATOM 1763 O O . MET B 1 58 ? 0.406 -9.669 -14.077 1 98.76 58 MET B O 1
ATOM 1767 N N . GLU B 1 59 ? -1.531 -9.03 -15.038 1 98.61 59 GLU B N 1
ATOM 1768 C CA . GLU B 1 59 ? -1.726 -10.325 -15.682 1 98.61 59 GLU B CA 1
ATOM 1769 C C . GLU B 1 59 ? -0.636 -10.597 -16.716 1 98.61 59 GLU B C 1
ATOM 1771 O O . GLU B 1 59 ? -0.151 -11.724 -16.833 1 98.61 59 GLU B O 1
ATOM 1776 N N . GLU B 1 60 ? -0.261 -9.611 -17.488 1 98.58 60 GLU B N 1
ATOM 1777 C CA . GLU B 1 60 ? 0.808 -9.746 -18.472 1 98.58 60 GLU B CA 1
ATOM 1778 C C . GLU B 1 60 ? 2.146 -10.033 -17.797 1 98.58 60 GLU B C 1
ATOM 1780 O O . GLU B 1 60 ? 2.912 -10.88 -18.261 1 98.58 60 GLU B O 1
ATOM 1785 N N . GLU B 1 61 ? 2.459 -9.312 -16.704 1 98.8 61 GLU B N 1
ATOM 1786 C CA . GLU B 1 61 ? 3.667 -9.616 -15.942 1 98.8 61 GLU B CA 1
ATOM 1787 C C . GLU B 1 61 ? 3.679 -11.072 -15.485 1 98.8 61 GLU B C 1
ATOM 1789 O O . GLU B 1 61 ? 4.697 -11.757 -15.607 1 98.8 61 GLU B O 1
ATOM 1794 N N . ASN B 1 62 ? 2.528 -11.48 -14.972 1 98.82 62 ASN B N 1
ATOM 1795 C CA . ASN B 1 62 ? 2.432 -12.82 -14.404 1 98.82 62 ASN B CA 1
ATOM 1796 C C . ASN B 1 62 ? 2.717 -13.894 -15.449 1 98.82 62 ASN B C 1
ATOM 1798 O O . ASN B 1 62 ? 3.267 -14.949 -15.127 1 98.82 62 ASN B O 1
ATOM 1802 N N . LYS B 1 63 ? 2.329 -13.681 -16.706 1 98.6 63 LYS B N 1
ATOM 1803 C CA . LYS B 1 63 ? 2.645 -14.638 -17.762 1 98.6 63 LYS B CA 1
ATOM 1804 C C . LYS B 1 63 ? 4.149 -14.882 -17.851 1 98.6 63 LYS B C 1
ATOM 1806 O O . LYS B 1 63 ? 4.593 -16.029 -17.934 1 98.6 63 LYS B O 1
ATOM 1811 N N . GLN B 1 64 ? 4.932 -13.856 -17.742 1 98.51 64 GLN B N 1
ATOM 1812 C CA . GLN B 1 64 ? 6.385 -13.962 -17.833 1 98.51 64 GLN B CA 1
ATOM 1813 C C . GLN B 1 64 ? 6.975 -14.554 -16.556 1 98.51 64 GLN B C 1
ATOM 1815 O O . GLN B 1 64 ? 7.811 -15.458 -16.613 1 98.51 64 GLN B O 1
ATOM 1820 N N . LEU B 1 65 ? 6.55 -14.104 -15.461 1 98.83 65 LEU B N 1
ATOM 1821 C CA . LEU B 1 65 ? 7.102 -14.498 -14.17 1 98.83 65 LEU B CA 1
ATOM 1822 C C . LEU B 1 65 ? 6.833 -15.973 -13.892 1 98.83 65 LEU B C 1
ATOM 1824 O O . LEU B 1 65 ? 7.723 -16.695 -13.436 1 98.83 65 LEU B O 1
ATOM 1828 N N . THR B 1 66 ? 5.596 -16.391 -14.167 1 98.75 66 THR B N 1
ATOM 1829 C CA . THR B 1 66 ? 5.241 -17.774 -13.87 1 98.75 66 THR B CA 1
ATOM 1830 C C . THR B 1 66 ? 6.007 -18.735 -14.774 1 98.75 66 THR B C 1
ATOM 1832 O O . THR B 1 66 ? 6.351 -19.844 -14.36 1 98.75 66 THR B O 1
ATOM 1835 N N . GLU B 1 67 ? 6.266 -18.346 -16.025 1 98.1 67 GLU B N 1
ATOM 1836 C CA . GLU B 1 67 ? 7.074 -19.177 -16.913 1 98.1 67 GLU B CA 1
ATOM 1837 C C . GLU B 1 67 ? 8.479 -19.379 -16.352 1 98.1 67 GLU B C 1
ATOM 1839 O O . GLU B 1 67 ? 9.01 -20.491 -16.379 1 98.1 67 GLU B O 1
ATOM 1844 N N . ILE B 1 68 ? 9.073 -18.326 -15.8 1 98.01 68 ILE B N 1
ATOM 1845 C CA . ILE B 1 68 ? 10.413 -18.401 -15.229 1 98.01 68 ILE B CA 1
ATOM 1846 C C . ILE B 1 68 ? 10.414 -19.353 -14.035 1 98.01 68 ILE B C 1
ATOM 1848 O O . ILE B 1 68 ? 11.308 -20.192 -13.903 1 98.01 68 ILE B O 1
ATOM 1852 N N . LEU B 1 69 ? 9.442 -19.239 -13.171 1 98.14 69 LEU B N 1
ATOM 1853 C CA . LEU B 1 69 ? 9.367 -20.115 -12.007 1 98.14 69 LEU B CA 1
ATOM 1854 C C . LEU B 1 69 ? 9.197 -21.57 -12.431 1 98.14 69 LEU B C 1
ATOM 1856 O O . LEU B 1 69 ? 9.883 -22.455 -11.914 1 98.14 69 LEU B O 1
ATOM 1860 N N . LYS B 1 70 ? 8.34 -21.836 -13.429 1 97.47 70 LYS B N 1
ATOM 1861 C CA . LYS B 1 70 ? 8.058 -23.194 -13.885 1 97.47 70 LYS B CA 1
ATOM 1862 C C . LYS B 1 70 ? 9.304 -23.843 -14.482 1 97.47 70 LYS B C 1
ATOM 1864 O O . LYS B 1 70 ? 9.644 -24.977 -14.138 1 97.47 70 LYS B O 1
ATOM 1869 N N . VAL B 1 71 ? 10.007 -23.175 -15.345 1 96.49 71 VAL B N 1
ATOM 1870 C CA . VAL B 1 71 ? 11.164 -23.726 -16.042 1 96.49 71 VAL B CA 1
ATOM 1871 C C . VAL B 1 71 ? 12.295 -23.98 -15.048 1 96.49 71 VAL B C 1
ATOM 1873 O O . VAL B 1 71 ? 13.187 -24.791 -15.306 1 96.49 71 VAL B O 1
ATOM 1876 N N . ASN B 1 72 ? 12.264 -23.35 -13.883 1 95.68 72 ASN B N 1
ATOM 1877 C CA . ASN B 1 72 ? 13.316 -23.523 -12.886 1 95.68 72 ASN B CA 1
ATOM 1878 C C . ASN B 1 72 ? 12.85 -24.397 -11.726 1 95.68 72 ASN B C 1
ATOM 1880 O O . ASN B 1 72 ? 13.484 -24.423 -10.669 1 95.68 72 ASN B O 1
ATOM 1884 N N . GLY B 1 73 ? 11.666 -24.995 -11.867 1 95.44 73 GLY B N 1
ATOM 1885 C CA . GLY B 1 73 ? 11.197 -26.01 -10.936 1 95.44 73 GLY B CA 1
ATOM 1886 C C . GLY B 1 73 ? 10.653 -25.43 -9.645 1 95.44 73 GLY B C 1
ATOM 1887 O O . GLY B 1 73 ? 10.719 -26.07 -8.594 1 95.44 73 GLY B O 1
ATOM 1888 N N . VAL B 1 74 ? 10.191 -24.188 -9.681 1 96.75 74 VAL B N 1
ATOM 1889 C CA . VAL B 1 74 ? 9.667 -23.534 -8.487 1 96.75 74 VAL B CA 1
ATOM 1890 C C . VAL B 1 74 ? 8.14 -23.541 -8.522 1 96.75 74 VAL B C 1
ATOM 1892 O O . VAL B 1 74 ? 7.535 -23.146 -9.522 1 96.75 74 VAL B O 1
ATOM 1895 N N . GLY B 1 75 ? 7.457 -24.007 -7.458 1 97.12 75 GLY B N 1
ATOM 1896 C CA . GLY B 1 75 ? 6.006 -23.998 -7.358 1 97.12 75 GLY B CA 1
ATOM 1897 C C . GLY B 1 75 ? 5.415 -22.601 -7.37 1 97.12 75 GLY B C 1
ATOM 1898 O O . GLY B 1 75 ? 5.996 -21.671 -6.807 1 97.12 75 GLY B O 1
ATOM 1899 N N . LEU B 1 76 ? 4.275 -22.434 -7.841 1 98.18 76 LEU B N 1
ATOM 1900 C CA . LEU B 1 76 ? 3.607 -21.142 -7.958 1 98.18 76 LEU B CA 1
ATOM 1901 C C . LEU B 1 76 ? 2.777 -20.845 -6.713 1 98.18 76 LEU B C 1
ATOM 1903 O O . LEU B 1 76 ? 2.307 -21.766 -6.041 1 98.18 76 LEU B O 1
ATOM 1907 N N . PRO B 1 77 ? 2.567 -19.57 -6.408 1 97.74 77 PRO B N 1
ATOM 1908 C CA . PRO B 1 77 ? 1.644 -19.24 -5.32 1 97.74 77 PRO B CA 1
ATOM 1909 C C . PRO B 1 77 ? 0.179 -19.406 -5.718 1 97.74 77 PRO B C 1
ATOM 1911 O O . PRO B 1 77 ? -0.131 -19.531 -6.905 1 97.74 77 PRO B O 1
ATOM 1914 N N . PRO B 1 78 ? -0.691 -19.41 -4.705 1 96.6 78 PRO B N 1
ATOM 1915 C CA . PRO B 1 78 ? -2.121 -19.534 -4.996 1 96.6 78 PRO B CA 1
ATOM 1916 C C . PRO B 1 78 ? -2.687 -18.307 -5.706 1 96.6 78 PRO B C 1
ATOM 1918 O O . PRO B 1 78 ? -2.145 -17.207 -5.573 1 96.6 78 PRO B O 1
ATOM 1921 N N . VAL B 1 79 ? -3.794 -18.48 -6.39 1 97.16 79 VAL B N 1
ATOM 1922 C CA . VAL B 1 79 ? -4.519 -17.434 -7.104 1 97.16 79 VAL B CA 1
ATOM 1923 C C . VAL B 1 79 ? -5.922 -17.287 -6.521 1 97.16 79 VAL B C 1
ATOM 1925 O O . VAL B 1 79 ? -6.698 -18.246 -6.504 1 97.16 79 VAL B O 1
ATOM 1928 N N . PRO B 1 80 ? -6.277 -16.159 -6.045 1 95.95 80 PRO B N 1
ATOM 1929 C CA . PRO B 1 80 ? -7.657 -15.973 -5.59 1 95.95 80 PRO B CA 1
ATOM 1930 C C . PRO B 1 80 ? -8.673 -16.088 -6.724 1 95.95 80 PRO B C 1
ATOM 1932 O O . PRO B 1 80 ? -8.335 -15.85 -7.886 1 95.95 80 PRO B O 1
ATOM 1935 N N . PRO B 1 81 ? -9.857 -16.394 -6.344 1 94.14 81 PRO B N 1
ATOM 1936 C CA . PRO B 1 81 ? -10.895 -16.448 -7.376 1 94.14 81 PRO B CA 1
ATOM 1937 C C . PRO B 1 81 ? -11.219 -15.075 -7.96 1 94.14 81 PRO B C 1
ATOM 1939 O O . PRO B 1 81 ? -11.067 -14.059 -7.277 1 94.14 81 PRO B O 1
ATOM 1942 N N . GLU B 1 82 ? -11.65 -15.13 -9.207 1 94.3 82 GLU B N 1
ATOM 1943 C CA . GLU B 1 82 ? -12.12 -13.905 -9.846 1 94.3 82 GLU B CA 1
ATOM 1944 C C . GLU B 1 82 ? -13.366 -13.363 -9.151 1 94.3 82 GLU B C 1
ATOM 1946 O O . GLU B 1 82 ? -14.215 -14.133 -8.697 1 94.3 82 GLU B O 1
ATOM 1951 N N . ARG B 1 83 ? -13.52 -12.006 -9.154 1 96.24 83 ARG B N 1
ATOM 1952 C CA . ARG B 1 83 ? -14.673 -11.375 -8.52 1 96.24 83 ARG B CA 1
ATOM 1953 C C . ARG B 1 83 ? -15.812 -11.188 -9.517 1 96.24 83 ARG B C 1
ATOM 1955 O O . ARG B 1 83 ? -15.592 -10.73 -10.64 1 96.24 83 ARG B O 1
ATOM 1962 N N . PRO B 1 84 ? -17.033 -11.485 -9.076 1 96.8 84 PRO B N 1
ATOM 1963 C CA . PRO B 1 84 ? -18.162 -11.089 -9.922 1 96.8 84 PRO B CA 1
ATOM 1964 C C . PRO B 1 84 ? -18.421 -9.585 -9.893 1 96.8 84 PRO B C 1
ATOM 1966 O O . PRO B 1 84 ? -17.955 -8.892 -8.985 1 96.8 84 PRO B O 1
ATOM 1969 N N . ASN B 1 85 ? -19.158 -9.13 -10.834 1 96.21 85 ASN B N 1
ATOM 1970 C CA . ASN B 1 85 ? -19.546 -7.723 -10.849 1 96.21 85 ASN B CA 1
ATOM 1971 C C . ASN B 1 85 ? -20.53 -7.401 -9.728 1 96.21 85 ASN B C 1
ATOM 1973 O O . ASN B 1 85 ? -21.338 -8.248 -9.343 1 96.21 85 ASN B O 1
ATOM 1977 N N . ALA B 1 86 ? -20.41 -6.208 -9.182 1 97.59 86 ALA B N 1
ATOM 1978 C CA . ALA B 1 86 ? -21.338 -5.663 -8.194 1 97.59 86 ALA B CA 1
ATOM 1979 C C . ALA B 1 86 ? -21.763 -4.245 -8.564 1 97.59 86 ALA B C 1
ATOM 1981 O O . ALA B 1 86 ? -20.995 -3.501 -9.179 1 97.59 86 ALA B O 1
ATOM 1982 N N . ARG B 1 87 ? -23.076 -3.96 -8.162 1 96.63 87 ARG B N 1
ATOM 1983 C CA . ARG B 1 87 ? -23.57 -2.608 -8.405 1 96.63 87 ARG B CA 1
ATOM 1984 C C . ARG B 1 87 ? -23.139 -1.659 -7.291 1 96.63 87 ARG B C 1
ATOM 1986 O O . ARG B 1 87 ? -23.323 -1.957 -6.109 1 96.63 87 ARG B O 1
ATOM 1993 N N . LEU B 1 88 ? -22.626 -0.592 -7.727 1 96.62 88 LEU B N 1
ATOM 1994 C CA . LEU B 1 88 ? -22.122 0.423 -6.809 1 96.62 88 LEU B CA 1
ATOM 1995 C C . LEU B 1 88 ? -23.183 0.801 -5.78 1 96.62 88 LEU B C 1
ATOM 1997 O O . LEU B 1 88 ? -22.876 0.962 -4.597 1 96.62 88 LEU B O 1
ATOM 2001 N N . GLU B 1 89 ? -24.422 0.928 -6.191 1 96.97 89 GLU B N 1
ATOM 2002 C CA . GLU B 1 89 ? -25.523 1.402 -5.357 1 96.97 89 GLU B CA 1
ATOM 2003 C C . GLU B 1 89 ? -25.894 0.372 -4.295 1 96.97 89 GLU B C 1
ATOM 2005 O O . GLU B 1 89 ? -26.603 0.688 -3.337 1 96.97 89 GLU B O 1
ATOM 2010 N N . ASP B 1 90 ? -25.45 -0.838 -4.406 1 97.9 90 ASP B N 1
ATOM 2011 C CA . ASP B 1 90 ? -25.799 -1.906 -3.474 1 97.9 90 ASP B CA 1
ATOM 2012 C C . ASP B 1 90 ? -24.792 -1.986 -2.329 1 97.9 90 ASP B C 1
ATOM 2014 O O . ASP B 1 90 ? -24.974 -2.761 -1.388 1 97.9 90 ASP B O 1
ATOM 2018 N N . ILE B 1 91 ? -23.745 -1.198 -2.425 1 98.36 91 ILE B N 1
ATOM 2019 C CA . ILE B 1 91 ? -22.71 -1.228 -1.397 1 98.36 91 ILE B CA 1
ATOM 2020 C C . ILE B 1 91 ? -23.054 -0.236 -0.289 1 98.36 91 ILE B C 1
ATOM 2022 O O . ILE B 1 91 ? -23.209 0.961 -0.545 1 98.36 91 ILE B O 1
ATOM 2026 N N . PRO B 1 92 ? -23.132 -0.704 0.964 1 98.26 92 PRO B N 1
ATOM 2027 C CA . PRO B 1 92 ? -23.4 0.24 2.052 1 98.26 92 PRO B CA 1
ATOM 2028 C C . PRO B 1 92 ? -22.357 1.351 2.139 1 98.26 92 PRO B C 1
ATOM 2030 O O . PRO B 1 92 ? -21.169 1.107 1.915 1 98.26 92 PRO B O 1
ATOM 2033 N N . VAL B 1 93 ? -22.8 2.45 2.585 1 96.91 93 VAL B N 1
ATOM 2034 C CA . VAL B 1 93 ? -21.967 3.648 2.586 1 96.91 93 VAL B CA 1
ATOM 2035 C C . VAL B 1 93 ? -20.73 3.417 3.451 1 96.91 93 VAL B C 1
ATOM 2037 O O . VAL B 1 93 ? -19.629 3.846 3.098 1 96.91 93 VAL B O 1
ATOM 2040 N N . GLY B 1 94 ? -20.827 2.737 4.507 1 97.55 94 GLY B N 1
ATOM 2041 C CA . GLY B 1 94 ? -19.721 2.503 5.421 1 97.55 94 GLY B CA 1
ATOM 2042 C C . GLY B 1 94 ? -18.717 1.494 4.896 1 97.55 94 GLY B C 1
ATOM 2043 O O . GLY B 1 94 ? -17.611 1.375 5.429 1 97.55 94 GLY B O 1
ATOM 2044 N N . ALA B 1 95 ? -19.052 0.805 3.818 1 98.34 95 ALA B N 1
ATOM 2045 C CA . ALA B 1 95 ? -18.209 -0.244 3.253 1 98.34 95 ALA B CA 1
ATOM 2046 C C . ALA B 1 95 ? -17.731 0.131 1.853 1 98.34 95 ALA B C 1
ATOM 2048 O O . ALA B 1 95 ? -17.156 -0.698 1.144 1 98.34 95 ALA B O 1
ATOM 2049 N N . LYS B 1 96 ? -18.007 1.377 1.512 1 98.19 96 LYS B N 1
ATOM 2050 C CA . LYS B 1 96 ? -17.757 1.812 0.141 1 98.19 96 LYS B CA 1
ATOM 2051 C C . LYS B 1 96 ? -16.589 2.792 0.079 1 98.19 96 LYS B C 1
ATOM 2053 O O . LYS B 1 96 ? -16.516 3.729 0.876 1 98.19 96 LYS B O 1
ATOM 2058 N N . TYR B 1 97 ? -15.665 2.548 -0.862 1 98.24 97 TYR B N 1
ATOM 2059 C CA . TYR B 1 97 ? -14.632 3.525 -1.186 1 98.24 97 TYR B CA 1
ATOM 2060 C C . TYR B 1 97 ? -15.133 4.525 -2.222 1 98.24 97 TYR B C 1
ATOM 2062 O O . TYR B 1 97 ? -15.833 4.152 -3.166 1 98.24 97 TYR B O 1
ATOM 2070 N N . ASN B 1 98 ? -14.815 5.736 -2.058 1 97.43 98 ASN B N 1
ATOM 2071 C CA . ASN B 1 98 ? -15.16 6.696 -3.101 1 97.43 98 ASN B CA 1
ATOM 2072 C C . ASN B 1 98 ? -14.033 6.845 -4.12 1 97.43 98 ASN B C 1
ATOM 2074 O O . ASN B 1 98 ? -12.934 6.327 -3.917 1 97.43 98 ASN B O 1
ATOM 2078 N N . ASP B 1 99 ? -14.24 7.512 -5.207 1 98.51 99 ASP B N 1
ATOM 2079 C CA . ASP B 1 99 ? -13.339 7.554 -6.354 1 98.51 99 ASP B CA 1
ATOM 2080 C C . ASP B 1 99 ? -11.998 8.177 -5.976 1 98.51 99 ASP B C 1
ATOM 2082 O O . ASP B 1 99 ? -10.94 7.644 -6.319 1 98.51 99 ASP B O 1
ATOM 2086 N N . PRO B 1 100 ? -11.919 9.312 -5.242 1 98.39 100 PRO B N 1
ATOM 2087 C CA . PRO B 1 100 ? -10.612 9.853 -4.863 1 98.39 100 PRO B CA 1
ATOM 2088 C C . PRO B 1 100 ? -9.807 8.893 -3.989 1 98.39 100 PRO B C 1
ATOM 2090 O O . PRO B 1 100 ? -8.584 8.804 -4.129 1 98.39 100 PRO B O 1
ATOM 2093 N N . GLU B 1 101 ? -10.497 8.192 -3.118 1 98.25 101 GLU B N 1
ATOM 2094 C CA . GLU B 1 101 ? -9.821 7.207 -2.279 1 98.25 101 GLU B CA 1
ATOM 2095 C C . GLU B 1 101 ? -9.24 6.072 -3.117 1 98.25 101 GLU B C 1
ATOM 2097 O O . GLU B 1 101 ? -8.109 5.64 -2.888 1 98.25 101 GLU B O 1
ATOM 2102 N N . ILE B 1 102 ? -10.031 5.576 -4.037 1 98.79 102 ILE B N 1
ATOM 2103 C CA . ILE B 1 102 ? -9.605 4.485 -4.907 1 98.79 102 ILE B CA 1
ATOM 2104 C C . ILE B 1 102 ? -8.392 4.922 -5.725 1 98.79 102 ILE B C 1
ATOM 2106 O O . ILE B 1 102 ? -7.408 4.185 -5.83 1 98.79 102 ILE B O 1
ATOM 2110 N N . SER B 1 103 ? -8.496 6.146 -6.277 1 98.78 103 SER B N 1
ATOM 2111 C CA . SER B 1 103 ? -7.372 6.662 -7.052 1 98.78 103 SER B CA 1
ATOM 2112 C C . SER B 1 103 ? -6.115 6.774 -6.195 1 98.78 103 SER B C 1
ATOM 2114 O O . SER B 1 103 ? -5.017 6.447 -6.65 1 98.78 103 SER B O 1
ATOM 2116 N N . ALA B 1 104 ? -6.257 7.196 -4.971 1 98.32 104 ALA B N 1
ATOM 2117 C CA . ALA B 1 104 ? -5.123 7.323 -4.06 1 98.32 104 ALA B CA 1
ATOM 2118 C C . ALA B 1 104 ? -4.531 5.956 -3.727 1 98.32 104 ALA B C 1
ATOM 2120 O O . ALA B 1 104 ? -3.309 5.799 -3.675 1 98.32 104 ALA B O 1
ATOM 2121 N N . ILE B 1 105 ? -5.352 4.958 -3.504 1 98.61 105 ILE B N 1
ATOM 2122 C CA . ILE B 1 105 ? -4.903 3.604 -3.198 1 98.61 105 ILE B CA 1
ATOM 2123 C C . ILE B 1 105 ? -4.077 3.059 -4.361 1 98.61 105 ILE B C 1
ATOM 2125 O O . ILE B 1 105 ? -2.956 2.583 -4.166 1 98.61 105 ILE B O 1
ATOM 2129 N N . ILE B 1 106 ? -4.612 3.19 -5.528 1 98.77 106 ILE B N 1
ATOM 2130 C CA . ILE B 1 106 ? -3.948 2.62 -6.694 1 98.77 106 ILE B CA 1
ATOM 2131 C C . ILE B 1 1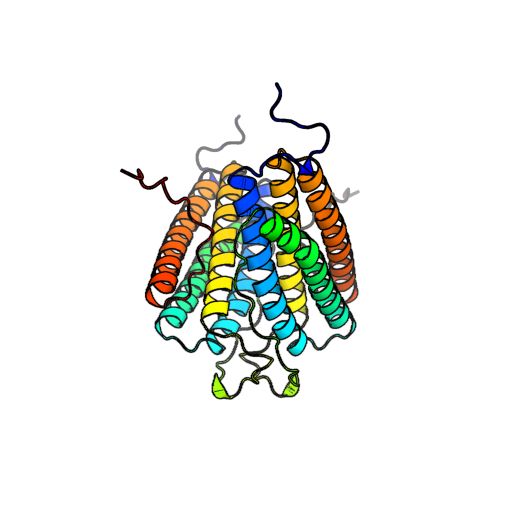06 ? -2.658 3.386 -6.98 1 98.77 106 ILE B C 1
ATOM 2133 O O . ILE B 1 106 ? -1.631 2.786 -7.306 1 98.77 106 ILE B O 1
ATOM 2137 N N . SER B 1 107 ? -2.705 4.718 -6.845 1 98.64 107 SER B N 1
ATOM 2138 C CA . SER B 1 107 ? -1.497 5.517 -7.021 1 98.64 107 SER B CA 1
ATOM 2139 C C . SER B 1 107 ? -0.412 5.104 -6.033 1 98.64 107 SER B C 1
ATOM 2141 O O . SER B 1 107 ? 0.763 5.011 -6.395 1 98.64 107 SER B O 1
ATOM 2143 N N . GLY B 1 108 ? -0.835 4.888 -4.794 1 97.78 108 GLY B N 1
ATOM 2144 C CA . GLY B 1 108 ? 0.118 4.42 -3.8 1 97.78 108 GLY B CA 1
ATOM 2145 C C . GLY B 1 108 ? 0.709 3.063 -4.132 1 97.78 108 GLY B C 1
ATOM 2146 O O . GLY B 1 108 ? 1.909 2.842 -3.956 1 97.78 108 GLY B O 1
ATOM 2147 N N . ASN B 1 109 ? -0.141 2.162 -4.547 1 98.63 109 ASN B N 1
ATOM 2148 C CA . ASN B 1 109 ? 0.322 0.833 -4.931 1 98.63 109 ASN B CA 1
ATOM 2149 C C . ASN B 1 109 ? 1.294 0.896 -6.106 1 98.63 109 ASN B C 1
ATOM 2151 O O . ASN B 1 109 ? 2.292 0.174 -6.13 1 98.63 109 ASN B O 1
ATOM 2155 N N . VAL B 1 110 ? 0.982 1.728 -7.084 1 98.71 110 VAL B N 1
ATOM 2156 C CA . VAL B 1 110 ? 1.838 1.864 -8.258 1 98.71 110 VAL B CA 1
ATOM 2157 C C . VAL B 1 110 ? 3.189 2.447 -7.848 1 98.71 110 VAL B C 1
ATOM 2159 O O . VAL B 1 110 ? 4.236 1.991 -8.313 1 98.71 110 VAL B O 1
ATOM 2162 N N . ALA B 1 111 ? 3.189 3.423 -6.982 1 98.22 111 ALA B N 1
ATOM 2163 C CA . ALA B 1 111 ? 4.438 3.982 -6.471 1 98.22 111 ALA B CA 1
ATOM 2164 C C . ALA B 1 111 ? 5.282 2.908 -5.791 1 98.22 111 ALA B C 1
ATOM 2166 O O . ALA B 1 111 ? 6.493 2.831 -6.011 1 98.22 111 ALA B O 1
ATOM 2167 N N . ALA B 1 112 ? 4.643 2.097 -4.997 1 98.09 112 ALA B N 1
ATOM 2168 C CA . ALA B 1 112 ? 5.349 0.994 -4.35 1 98.09 112 ALA B CA 1
ATOM 2169 C C . ALA B 1 112 ? 5.893 0.011 -5.382 1 98.09 112 ALA B C 1
ATOM 2171 O O . ALA B 1 112 ? 6.983 -0.539 -5.211 1 98.09 112 ALA B O 1
ATOM 2172 N N . GLY B 1 113 ? 5.093 -0.224 -6.415 1 98.52 113 GLY B N 1
ATOM 2173 C CA . GLY B 1 113 ? 5.532 -1.103 -7.487 1 98.52 113 GLY B CA 1
ATOM 2174 C C . GLY B 1 113 ? 6.774 -0.602 -8.199 1 98.52 113 GLY B C 1
ATOM 2175 O O . GLY B 1 113 ? 7.632 -1.395 -8.593 1 98.52 113 GLY B O 1
ATOM 2176 N N . LEU B 1 114 ? 6.88 0.737 -8.411 1 98.68 114 LEU B N 1
ATOM 2177 C CA . LEU B 1 114 ? 8.065 1.321 -9.029 1 98.68 114 LEU B CA 1
ATOM 2178 C C . LEU B 1 114 ? 9.313 1.015 -8.208 1 98.68 114 LEU B C 1
ATOM 2180 O O . LEU B 1 114 ? 10.331 0.585 -8.756 1 98.68 114 LEU B O 1
ATOM 2184 N N . VAL B 1 115 ? 9.2 1.18 -6.911 1 97.55 115 VAL B N 1
ATOM 2185 C CA . VAL B 1 115 ? 10.328 0.933 -6.02 1 97.55 115 VAL B CA 1
ATOM 2186 C C . VAL B 1 115 ? 10.68 -0.552 -6.03 1 97.55 115 VAL B C 1
ATOM 2188 O O . VAL B 1 115 ? 11.858 -0.918 -6.073 1 97.55 115 VAL B O 1
ATOM 2191 N N . ALA B 1 116 ? 9.696 -1.437 -6.025 1 98.4 116 ALA B N 1
ATOM 2192 C CA . ALA B 1 116 ? 9.927 -2.879 -6.028 1 98.4 116 ALA B CA 1
ATOM 2193 C C . ALA B 1 116 ? 10.652 -3.316 -7.298 1 98.4 116 ALA B C 1
ATOM 2195 O O . ALA B 1 116 ? 11.584 -4.121 -7.242 1 98.4 116 ALA B O 1
ATOM 2196 N N . CYS B 1 117 ? 10.23 -2.78 -8.433 1 98.76 117 CYS B N 1
ATOM 2197 C CA . CYS B 1 117 ? 10.877 -3.118 -9.696 1 98.76 117 CYS B CA 1
ATOM 2198 C C . CYS B 1 117 ? 12.328 -2.652 -9.707 1 98.76 117 CYS B C 1
ATOM 2200 O O . CYS B 1 117 ? 13.219 -3.391 -10.132 1 98.76 117 CYS B O 1
ATOM 2202 N N . SER B 1 118 ? 12.585 -1.455 -9.257 1 98.6 118 SER B N 1
ATOM 2203 C CA . SER B 1 118 ? 13.947 -0.935 -9.185 1 98.6 118 SER B CA 1
ATOM 2204 C C . SER B 1 118 ? 14.819 -1.793 -8.276 1 98.6 118 SER B C 1
ATOM 2206 O O . SER B 1 118 ? 15.97 -2.088 -8.608 1 98.6 118 SER B O 1
ATOM 2208 N N . THR B 1 119 ? 14.263 -2.187 -7.142 1 98.32 119 THR B N 1
ATOM 2209 C CA . THR B 1 119 ? 14.985 -3.041 -6.206 1 98.32 119 THR B CA 1
ATOM 2210 C C . THR B 1 119 ? 15.335 -4.379 -6.852 1 98.32 119 THR B C 1
ATOM 2212 O O . THR B 1 119 ? 16.458 -4.868 -6.711 1 98.32 119 THR B O 1
ATOM 2215 N N . ALA B 1 120 ? 14.379 -4.948 -7.555 1 98.66 120 ALA B N 1
ATOM 2216 C CA . ALA B 1 120 ? 14.598 -6.219 -8.24 1 98.66 120 ALA B CA 1
ATOM 2217 C C . ALA B 1 120 ? 15.703 -6.096 -9.285 1 98.66 120 ALA B C 1
ATOM 2219 O O . ALA B 1 120 ? 16.56 -6.975 -9.399 1 98.66 120 ALA B O 1
ATOM 2220 N N . MET B 1 121 ? 15.725 -4.997 -10.023 1 98.34 121 MET B N 1
ATOM 2221 C CA . MET B 1 121 ? 16.772 -4.744 -11.009 1 98.34 121 MET B CA 1
ATOM 2222 C C . MET B 1 121 ? 18.144 -4.693 -10.344 1 98.34 121 MET B C 1
ATOM 2224 O O . MET B 1 121 ? 19.095 -5.308 -10.828 1 98.34 121 MET B O 1
ATOM 2228 N N . GLY B 1 122 ? 18.216 -4.055 -9.237 1 97.16 122 GLY B N 1
ATOM 2229 C CA . GLY B 1 122 ? 19.48 -3.836 -8.553 1 97.16 122 GLY B CA 1
ATOM 2230 C C . GLY B 1 122 ? 20.057 -5.102 -7.947 1 97.16 122 GLY B C 1
ATOM 2231 O O . GLY B 1 122 ? 21.274 -5.224 -7.794 1 97.16 122 GLY B O 1
ATOM 2232 N N . LYS B 1 123 ? 19.226 -6.041 -7.687 1 97.31 123 LYS B N 1
ATOM 2233 C CA . LYS B 1 123 ? 19.701 -7.251 -7.022 1 97.31 123 LYS B CA 1
ATOM 2234 C C . LYS B 1 123 ? 19.936 -8.375 -8.027 1 97.31 123 LYS B C 1
ATOM 2236 O O . LYS B 1 123 ? 20.491 -9.419 -7.679 1 97.31 123 LYS B O 1
ATOM 2241 N N . SER B 1 124 ? 19.433 -8.209 -9.205 1 97.19 124 SER B N 1
ATOM 2242 C CA . SER B 1 124 ? 19.488 -9.269 -10.207 1 97.19 124 SER B CA 1
ATOM 2243 C C . SER B 1 124 ? 20.9 -9.435 -10.758 1 97.19 124 SER B C 1
ATOM 2245 O O . SER B 1 124 ? 21.584 -8.448 -11.037 1 97.19 124 SER B O 1
ATOM 2247 N N . THR B 1 125 ? 21.38 -10.656 -10.909 1 96.37 125 THR B N 1
ATOM 2248 C CA . THR B 1 125 ? 22.628 -10.942 -11.607 1 96.37 125 THR B CA 1
ATOM 2249 C C . THR B 1 125 ? 22.354 -11.495 -13.002 1 96.37 125 THR B C 1
ATOM 2251 O O . THR B 1 125 ? 23.22 -11.442 -13.878 1 96.37 125 THR B O 1
ATOM 2254 N N . ARG B 1 126 ? 21.191 -12.144 -13.203 1 95.93 126 ARG B N 1
ATOM 2255 C CA . ARG B 1 126 ? 20.787 -12.508 -14.558 1 95.93 126 ARG B CA 1
ATOM 2256 C C . ARG B 1 126 ? 20.317 -11.284 -15.336 1 95.93 126 ARG B C 1
ATOM 2258 O O . ARG B 1 126 ? 19.388 -10.592 -14.915 1 95.93 126 ARG B O 1
ATOM 2265 N N . GLU B 1 127 ? 20.885 -11.088 -16.476 1 95.04 127 GLU B N 1
ATOM 2266 C CA . GLU B 1 127 ? 20.633 -9.891 -17.274 1 95.04 127 GLU B CA 1
ATOM 2267 C C . GLU B 1 127 ? 19.208 -9.882 -17.82 1 95.04 127 GLU B C 1
ATOM 2269 O O . GLU B 1 127 ? 18.591 -8.822 -17.943 1 95.04 127 GLU B O 1
ATOM 2274 N N . ASP B 1 128 ? 18.704 -11.011 -18.195 1 96.4 128 ASP B N 1
ATOM 2275 C CA . ASP B 1 128 ? 17.353 -11.062 -18.746 1 96.4 128 ASP B CA 1
ATOM 2276 C C . ASP B 1 128 ? 16.312 -10.726 -17.681 1 96.4 128 ASP B C 1
ATOM 2278 O O . ASP B 1 128 ? 15.266 -10.149 -17.988 1 96.4 128 ASP B O 1
ATOM 2282 N N . ILE B 1 129 ? 16.636 -11.049 -16.408 1 97.94 129 ILE B N 1
ATOM 2283 C CA . ILE B 1 129 ? 15.731 -10.724 -15.311 1 97.94 129 ILE B CA 1
ATOM 2284 C C . ILE B 1 129 ? 15.748 -9.219 -15.056 1 97.94 129 ILE B C 1
ATOM 2286 O O . ILE B 1 129 ? 14.695 -8.596 -14.903 1 97.94 129 ILE B O 1
ATOM 2290 N N . ALA B 1 130 ? 16.913 -8.649 -15.01 1 98.14 130 ALA B N 1
ATOM 2291 C CA . ALA B 1 130 ? 17.029 -7.202 -14.841 1 98.14 130 ALA B CA 1
ATOM 2292 C C . ALA B 1 130 ? 16.276 -6.459 -15.941 1 98.14 130 ALA B C 1
ATOM 2294 O O . ALA B 1 130 ? 15.55 -5.501 -15.667 1 98.14 130 ALA B O 1
ATOM 2295 N N . ALA B 1 131 ? 16.421 -6.891 -17.16 1 97.76 131 ALA B N 1
ATOM 2296 C CA . ALA B 1 131 ? 15.759 -6.26 -18.299 1 97.76 131 ALA B CA 1
ATOM 2297 C C . ALA B 1 131 ? 14.242 -6.385 -18.191 1 97.76 131 ALA B C 1
ATOM 2299 O O . ALA B 1 131 ? 13.512 -5.442 -18.504 1 97.76 131 ALA B O 1
ATOM 2300 N N . MET B 1 132 ? 13.748 -7.498 -17.76 1 98.35 132 MET B N 1
ATOM 2301 C CA . MET B 1 132 ? 12.317 -7.727 -17.582 1 98.35 132 MET B CA 1
ATOM 2302 C C . MET B 1 132 ? 11.735 -6.763 -16.554 1 98.35 132 MET B C 1
ATOM 2304 O O . MET B 1 132 ? 10.704 -6.135 -16.8 1 98.35 132 MET B O 1
ATOM 2308 N N . TYR B 1 133 ? 12.434 -6.634 -15.469 1 98.82 133 TYR B N 1
ATOM 2309 C CA . TYR B 1 133 ? 11.942 -5.712 -14.451 1 98.82 133 TYR B CA 1
ATOM 2310 C C . TYR B 1 133 ? 12.06 -4.267 -14.921 1 98.82 133 TYR B C 1
ATOM 2312 O O . TYR B 1 133 ? 11.28 -3.407 -14.504 1 98.82 133 TYR B O 1
ATOM 2320 N N . GLY B 1 134 ? 13 -4.022 -15.742 1 98.77 134 GLY B N 1
ATOM 2321 C CA . GLY B 1 134 ? 13.019 -2.723 -16.395 1 98.77 134 GLY B CA 1
ATOM 2322 C C . GLY B 1 134 ? 11.768 -2.445 -17.207 1 98.77 134 GLY B C 1
ATOM 2323 O O . GLY B 1 134 ? 11.234 -1.335 -17.173 1 98.77 134 GLY B O 1
ATOM 2324 N N . GLN B 1 135 ? 11.295 -3.394 -17.9 1 98.72 135 GLN B N 1
ATOM 2325 C CA . GLN B 1 135 ? 10.068 -3.266 -18.679 1 98.72 135 GLN B CA 1
ATOM 2326 C C . GLN B 1 135 ? 8.858 -3.067 -17.771 1 98.72 135 GLN B C 1
ATOM 2328 O O . GLN B 1 135 ? 7.986 -2.245 -18.061 1 98.72 135 GLN B O 1
ATOM 2333 N N . PHE B 1 136 ? 8.825 -3.845 -16.757 1 98.86 136 PHE B N 1
ATOM 2334 C CA . PHE B 1 136 ? 7.744 -3.67 -15.794 1 98.86 136 PHE B CA 1
ATOM 2335 C C . PHE B 1 136 ? 7.743 -2.254 -15.232 1 98.86 136 PHE B C 1
ATOM 2337 O O . PHE B 1 136 ? 6.685 -1.637 -15.091 1 98.86 136 PHE B O 1
ATOM 2344 N N . HIS B 1 137 ? 8.97 -1.806 -14.892 1 98.86 137 HIS B N 1
ATOM 2345 C CA . HIS B 1 137 ? 9.142 -0.469 -14.334 1 98.86 137 HIS B CA 1
ATOM 2346 C C . HIS B 1 137 ? 8.604 0.597 -15.283 1 98.86 137 HIS B C 1
ATOM 2348 O O . HIS B 1 137 ? 7.869 1.494 -14.864 1 98.86 137 HIS B O 1
ATOM 2354 N N . MET B 1 138 ? 8.926 0.485 -16.491 1 98.69 138 MET B N 1
ATOM 2355 C CA . MET B 1 138 ? 8.499 1.475 -17.476 1 98.69 138 MET B CA 1
ATOM 2356 C C . MET B 1 138 ? 6.981 1.476 -17.622 1 98.69 138 MET B C 1
ATOM 2358 O O . MET B 1 138 ? 6.362 2.538 -17.715 1 98.69 138 MET B O 1
ATOM 2362 N N . ALA B 1 139 ? 6.348 0.332 -17.679 1 98.74 139 ALA B N 1
ATOM 2363 C CA . ALA B 1 139 ? 4.894 0.233 -17.787 1 98.74 139 ALA B CA 1
ATOM 2364 C C . ALA B 1 139 ? 4.21 0.867 -16.579 1 98.74 139 ALA B C 1
ATOM 2366 O O . ALA B 1 139 ? 3.219 1.586 -16.726 1 98.74 139 ALA B O 1
ATOM 2367 N N . LYS B 1 140 ? 4.75 0.608 -15.376 1 98.85 140 LYS B N 1
ATOM 2368 C CA . LYS B 1 140 ? 4.179 1.175 -14.157 1 98.85 140 LYS B CA 1
ATOM 2369 C C . LYS B 1 140 ? 4.347 2.691 -14.125 1 98.85 140 LYS B C 1
ATOM 2371 O O . LYS B 1 140 ? 3.47 3.407 -13.637 1 98.85 140 LYS B O 1
ATOM 2376 N N . ALA B 1 141 ? 5.498 3.125 -14.602 1 98.84 141 ALA B N 1
ATOM 2377 C CA . ALA B 1 141 ? 5.721 4.568 -14.661 1 98.84 141 ALA B CA 1
ATOM 2378 C C . ALA B 1 141 ? 4.697 5.245 -15.567 1 98.84 141 ALA B C 1
ATOM 2380 O O . ALA B 1 141 ? 4.212 6.337 -15.259 1 98.84 141 ALA B O 1
ATOM 2381 N N . GLN B 1 142 ? 4.36 4.626 -16.65 1 98.81 142 GLN B N 1
ATOM 2382 C CA . GLN B 1 142 ? 3.35 5.169 -17.552 1 98.81 142 GLN B CA 1
ATOM 2383 C C . GLN B 1 142 ? 1.982 5.219 -16.879 1 98.81 142 GLN B C 1
ATOM 2385 O O . GLN B 1 142 ? 1.259 6.21 -17.002 1 98.81 142 GLN B O 1
ATOM 2390 N N . LEU B 1 143 ? 1.614 4.199 -16.205 1 98.83 143 LEU B N 1
ATOM 2391 C CA . LEU B 1 143 ? 0.349 4.176 -15.479 1 98.83 143 LEU B CA 1
ATOM 2392 C C . LEU B 1 143 ? 0.316 5.262 -14.409 1 98.83 143 LEU B C 1
ATOM 2394 O O . LEU B 1 143 ? -0.704 5.931 -14.229 1 98.83 143 LEU B O 1
ATOM 2398 N N . ALA B 1 144 ? 1.423 5.405 -13.735 1 98.81 144 ALA B N 1
ATOM 2399 C CA . ALA B 1 144 ? 1.529 6.441 -12.711 1 98.81 144 ALA B CA 1
ATOM 2400 C C . ALA B 1 144 ? 1.26 7.823 -13.3 1 98.81 144 ALA B C 1
ATOM 2402 O O . ALA B 1 144 ? 0.574 8.643 -12.685 1 98.81 144 ALA B O 1
ATOM 2403 N N . THR B 1 145 ? 1.809 8.055 -14.421 1 98.83 145 THR B N 1
ATOM 2404 C CA . THR B 1 145 ? 1.62 9.338 -15.09 1 98.83 145 THR B CA 1
ATOM 2405 C C . THR B 1 145 ? 0.151 9.553 -15.442 1 98.83 145 THR B C 1
ATOM 2407 O O . THR B 1 145 ? -0.386 10.646 -15.247 1 98.83 145 THR B O 1
ATOM 2410 N N . LYS B 1 146 ? -0.544 8.553 -15.934 1 98.87 146 LYS B N 1
ATOM 2411 C CA . LYS B 1 146 ? -1.962 8.648 -16.269 1 98.87 146 LYS B CA 1
ATOM 2412 C C . LYS B 1 146 ? -2.803 8.914 -15.024 1 98.87 146 LYS B C 1
ATOM 2414 O O . LYS B 1 146 ? -3.737 9.718 -15.059 1 98.87 146 LYS B O 1
ATOM 2419 N N . LEU B 1 147 ? -2.434 8.264 -13.94 1 98.85 147 LEU B N 1
ATOM 2420 C CA . LEU B 1 147 ? -3.148 8.474 -12.685 1 98.85 147 LEU B CA 1
ATOM 2421 C C . LEU B 1 147 ? -2.953 9.9 -12.181 1 98.85 147 LEU B C 1
ATOM 2423 O O . LEU B 1 147 ? -3.899 10.529 -11.702 1 98.85 147 LEU B O 1
ATOM 2427 N N . LEU B 1 148 ? -1.711 10.377 -12.292 1 98.72 148 LEU B N 1
ATOM 2428 C CA . LEU B 1 148 ? -1.433 11.747 -11.872 1 98.72 148 LEU B CA 1
ATOM 2429 C C . LEU B 1 148 ? -2.254 12.742 -12.686 1 98.72 148 LEU B C 1
ATOM 2431 O O . LEU B 1 148 ? -2.857 13.66 -12.126 1 98.72 148 LEU B O 1
ATOM 2435 N N . ARG B 1 149 ? -2.347 12.536 -13.968 1 98.73 149 ARG B N 1
ATOM 2436 C CA . ARG B 1 149 ? -3.137 13.403 -14.836 1 98.73 149 ARG B CA 1
ATOM 2437 C C . ARG B 1 149 ? -4.616 13.347 -14.468 1 98.73 149 ARG B C 1
ATOM 2439 O O . ARG B 1 149 ? -5.29 14.378 -14.425 1 98.73 149 ARG B O 1
ATOM 2446 N N . LEU B 1 150 ? -5.098 12.184 -14.243 1 98.81 150 LEU B N 1
ATOM 2447 C CA . LEU B 1 150 ? -6.496 12.02 -13.858 1 98.81 150 LEU B CA 1
ATOM 2448 C C . LEU B 1 150 ? -6.789 12.752 -12.552 1 98.81 150 LEU B C 1
ATOM 2450 O O . LEU B 1 150 ? -7.787 13.469 -12.449 1 98.81 150 LEU B O 1
ATOM 2454 N N . ASN B 1 151 ? -5.931 12.604 -11.558 1 98.58 151 ASN B N 1
ATOM 2455 C CA . ASN B 1 151 ? -6.118 13.252 -10.265 1 98.58 151 ASN B CA 1
ATOM 2456 C C . ASN B 1 151 ? -6.15 14.772 -10.399 1 98.58 151 ASN B C 1
ATOM 2458 O O . ASN B 1 151 ? -6.929 15.443 -9.72 1 98.58 151 ASN B O 1
ATOM 2462 N N . LYS B 1 152 ? -5.257 15.288 -11.235 1 98.49 152 LYS B N 1
ATOM 2463 C CA . LYS B 1 152 ? -5.248 16.726 -11.484 1 98.49 152 LYS B CA 1
ATOM 2464 C C . LYS B 1 152 ? -6.529 17.172 -12.182 1 98.49 152 LYS B C 1
ATOM 2466 O O . LYS B 1 152 ? -7.15 18.159 -11.781 1 98.49 152 LYS B O 1
ATOM 2471 N N . SER B 1 153 ? -6.944 16.418 -13.179 1 98.45 153 SER B N 1
ATOM 2472 C CA . SER B 1 153 ? -8.095 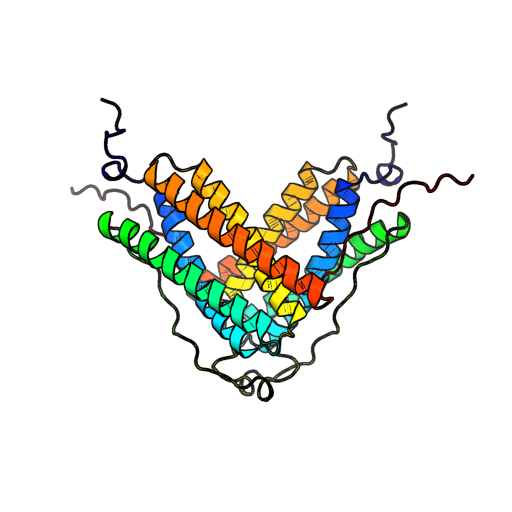16.801 -13.99 1 98.45 153 SER B CA 1
ATOM 2473 C C . SER B 1 153 ? -9.389 16.726 -13.186 1 98.45 153 SER B C 1
ATOM 2475 O O . SER B 1 153 ? -10.312 17.511 -13.41 1 98.45 153 SER B O 1
ATOM 2477 N N . LYS B 1 154 ? -9.503 15.8 -12.181 1 98.44 154 LYS B N 1
ATOM 2478 C CA . LYS B 1 154 ? -10.724 15.584 -11.41 1 98.44 154 LYS B CA 1
ATOM 2479 C C . LYS B 1 154 ? -10.721 16.413 -10.13 1 98.44 154 LYS B C 1
ATOM 2481 O O . LYS B 1 154 ? -11.711 16.436 -9.396 1 98.44 154 LYS B O 1
ATOM 2486 N N . GLY B 1 155 ? -9.558 17.087 -9.848 1 97.85 155 GLY B N 1
ATOM 2487 C CA . GLY B 1 155 ? -9.427 17.863 -8.625 1 97.85 155 GLY B CA 1
ATOM 2488 C C . GLY B 1 155 ? -9.253 17.002 -7.388 1 97.85 155 GLY B C 1
ATOM 2489 O O . GLY B 1 155 ? -9.643 17.399 -6.288 1 97.85 155 GLY B O 1
ATOM 2490 N N . TRP B 1 156 ? -8.731 15.768 -7.542 1 98.15 156 TRP B N 1
ATOM 2491 C CA . TRP B 1 156 ? -8.578 14.839 -6.427 1 98.15 156 TRP B CA 1
ATOM 2492 C C . TRP B 1 156 ? -7.212 15 -5.768 1 98.15 156 TRP B C 1
ATOM 2494 O O . TRP B 1 156 ? -6.981 14.488 -4.67 1 98.15 156 TRP B O 1
ATOM 2504 N N . LEU B 1 157 ? -6.222 15.727 -6.377 1 97.11 157 LEU B N 1
ATOM 2505 C CA . LEU B 1 157 ? -4.862 15.876 -5.872 1 97.11 157 LEU B CA 1
ATOM 2506 C C . LEU B 1 157 ? -4.826 16.824 -4.678 1 97.11 157 LEU B C 1
ATOM 2508 O O . LEU B 1 157 ? -5.346 17.94 -4.75 1 97.11 157 LEU B O 1
ATOM 2512 N N . VAL B 1 158 ? -4.297 16.392 -3.562 1 96.53 158 VAL B N 1
ATOM 2513 C CA . VAL B 1 158 ? -4.014 17.243 -2.411 1 96.53 158 VAL B CA 1
ATOM 2514 C C . VAL B 1 158 ? -2.541 17.646 -2.415 1 96.53 158 VAL B C 1
ATOM 2516 O O . VAL B 1 158 ? -1.672 16.848 -2.055 1 96.53 158 VAL B O 1
ATOM 2519 N N . PRO B 1 159 ? -2.204 18.853 -2.814 1 94.92 159 PRO B N 1
ATOM 2520 C CA . PRO B 1 159 ? -0.795 19.234 -2.938 1 94.92 159 PRO B CA 1
ATOM 2521 C C . PRO B 1 159 ? -0.13 19.482 -1.586 1 94.92 159 PRO B C 1
ATOM 2523 O O . PRO B 1 159 ? -0.754 20.038 -0.679 1 94.92 159 PRO B O 1
ATOM 2526 N N . PRO B 1 160 ? 1.094 19.062 -1.467 1 94.73 160 PRO B N 1
ATOM 2527 C CA . PRO B 1 160 ? 1.844 19.464 -0.274 1 94.73 160 PRO B CA 1
ATOM 2528 C C . PRO B 1 160 ? 2.133 20.963 -0.236 1 94.73 160 PRO B C 1
ATOM 2530 O O . PRO B 1 160 ? 1.886 21.668 -1.218 1 94.73 160 PRO B O 1
ATOM 2533 N N . PRO B 1 161 ? 2.529 21.396 0.962 1 94.09 161 PRO B N 1
ATOM 2534 C CA . PRO B 1 161 ? 2.906 22.81 1.026 1 94.09 161 PRO B CA 1
ATOM 2535 C C . PRO B 1 161 ? 3.881 23.211 -0.079 1 94.09 161 PRO B C 1
ATOM 2537 O O . PRO B 1 161 ? 4.866 22.51 -0.324 1 94.09 161 PRO B O 1
ATOM 2540 N N . LEU B 1 162 ? 3.581 24.334 -0.693 1 93.06 162 LEU B N 1
ATOM 2541 C CA . LEU B 1 162 ? 4.375 24.805 -1.822 1 93.06 162 LEU B CA 1
ATOM 2542 C C . LEU B 1 162 ? 5.385 25.856 -1.376 1 93.06 162 LEU B C 1
ATOM 2544 O O . LEU B 1 162 ? 5.111 26.638 -0.463 1 93.06 162 LEU B O 1
ATOM 2548 N N . HIS B 1 163 ? 6.523 25.807 -1.945 1 91.55 163 HIS B N 1
ATOM 2549 C CA . HIS B 1 163 ? 7.478 26.897 -1.779 1 91.55 163 HIS B CA 1
ATOM 2550 C C . HIS B 1 163 ? 7.075 28.112 -2.608 1 91.55 163 HIS B C 1
ATOM 2552 O O . HIS B 1 163 ? 7.02 28.04 -3.837 1 91.55 163 HIS B O 1
ATOM 2558 N N . ILE B 1 164 ? 6.659 29.176 -1.928 1 86.05 164 ILE B N 1
ATOM 2559 C CA . ILE B 1 164 ? 6.287 30.405 -2.62 1 86.05 164 ILE B CA 1
ATOM 2560 C C . ILE B 1 164 ? 7.435 31.409 -2.542 1 86.05 164 ILE B C 1
ATOM 2562 O O . ILE B 1 164 ? 7.905 31.742 -1.451 1 86.05 164 ILE B O 1
ATOM 2566 N N . ALA B 1 165 ? 8.063 31.642 -3.709 1 81.62 165 ALA B N 1
ATOM 2567 C CA . ALA B 1 165 ? 9.14 32.628 -3.772 1 81.62 165 ALA B CA 1
ATOM 2568 C C . ALA B 1 165 ? 8.702 33.957 -3.164 1 81.62 165 ALA B C 1
ATOM 2570 O O . ALA B 1 165 ? 7.539 34.348 -3.282 1 81.62 165 ALA B O 1
ATOM 2571 N N . PRO B 1 166 ? 9.602 34.49 -2.25 1 74.05 166 PRO B N 1
ATOM 2572 C CA . PRO B 1 166 ? 9.27 35.811 -1.711 1 74.05 166 PRO B CA 1
ATOM 2573 C C . PRO B 1 166 ? 8.91 36.819 -2.799 1 74.05 166 PRO B C 1
ATOM 2575 O O . PRO B 1 166 ? 9.522 36.822 -3.871 1 74.05 166 PRO B O 1
ATOM 2578 N N . GLN B 1 167 ? 7.697 37.04 -2.961 1 63.98 167 GLN B N 1
ATOM 2579 C CA . GLN B 1 167 ? 7.373 38.114 -3.894 1 63.98 167 GLN B CA 1
ATOM 2580 C C . GLN B 1 167 ? 8.137 39.39 -3.551 1 63.98 167 GLN B C 1
ATOM 2582 O O . GLN B 1 167 ? 8.286 39.734 -2.377 1 63.98 167 GLN B O 1
ATOM 2587 N N . ASP B 1 168 ? 9.089 39.711 -4.232 1 55.04 168 ASP B N 1
ATOM 2588 C CA . ASP B 1 168 ? 9.719 41.021 -4.1 1 55.04 168 ASP B CA 1
ATOM 2589 C C . ASP B 1 168 ? 8.698 42.085 -3.704 1 55.04 168 ASP B C 1
ATOM 2591 O O . ASP B 1 168 ? 7.698 42.282 -4.398 1 55.04 168 ASP B O 1
ATOM 2595 N N . GLU B 1 169 ? 8.355 42.277 -2.445 1 54.95 169 GLU B N 1
ATOM 2596 C CA . GLU B 1 169 ? 7.736 43.556 -2.108 1 54.95 169 GLU B CA 1
ATOM 2597 C C . GLU B 1 169 ? 8.487 44.719 -2.75 1 54.95 169 GLU B C 1
ATOM 2599 O O . GLU B 1 169 ? 9.634 44.997 -2.393 1 54.95 169 GLU B O 1
ATOM 2604 N N . ARG B 1 170 ? 8.406 44.875 -3.972 1 44.69 170 ARG B N 1
ATOM 2605 C CA . ARG B 1 170 ? 8.636 46.254 -4.39 1 44.69 170 ARG B CA 1
ATOM 2606 C C . ARG B 1 170 ? 7.459 47.145 -4.011 1 44.69 170 ARG B C 1
ATOM 2608 O O . ARG B 1 170 ? 6.305 46.712 -4.058 1 44.69 170 ARG B O 1
#

InterPro domains:
  IPR012347 Ferritin-like [G3DSA:1.20.1260.10] (1-156)
  IPR021617 Protein of unknown function DUF3231 [PF11553] (3-167)

Sequence (340 aa):
MGIMSRNPKEEPLHYGEVFTIWSNVLTNNGMIAMYQTLYNHTGDRDLAKLVEEAVVGMEEENKQLTEILKVNGVGLPPVPPERPNARLEDIPVGAKYNDPEISAIISGNVAAGLVACSTAMGKSTREDIAAMYGQFHMAKAQLATKLLRLNKSKGWLVPPPLHIAPQDERMGIMSRNPKEEPLHYGEVFTIWSNVLTNNGMIAMYQTLYNHTGDRDLAKLVEEAVVGMEEENKQLTEILKVNGVGLPPVPPERPNARLEDIPVGAKYNDPEISAIISGNVAAGLVACSTAMGKSTREDIAAMYGQFHMAKAQLATKLLRLNKSKGWLVPPPLHIAPQDER